Protein AF-A0A3B9C2S6-F1 (afdb_monomer_lite)

Sequence (204 aa):
MKFSVGDPVYVKSSGEEGQLVEFISHDVAKVRVKNQEFHAFLDDLEHPYLRWFLNKNKNQPSVTRVDQIRADKSQNRDKQLDDGMYILFVPQFVVDEFDEEMTHLKIYFYNESAFSYQVHYQCNHKSERLFDLPCEVLPQATFYIHDISFEAAASNPEFVLRFVRQDDARLDWEGRIVLKAKKFQASVHQVRHENKPSFHFKIF

Secondary structure (DSSP, 8-state):
----TT-EEEETTTTEEEEEEEESSSSEEEEEETTEEEEEEGGGEE-THHHHHHHHTTSPPP---GGGSPPP--------S-SSEEEEEEEEEEE-SS-EEEEEEEEEEEE-SSS-EEEEEEEEETTEEEEEEEEEE-TT-EEEEEEEEHHHHHT--EEEEEEEESS-TT-EEEEEEE--HHHHHHHHHHHHHTT-S-EEEE--

Structure (mmCIF, N/CA/C/O backbone):
data_AF-A0A3B9C2S6-F1
#
_entry.id   AF-A0A3B9C2S6-F1
#
loop_
_atom_site.group_PDB
_atom_site.id
_atom_site.type_symbol
_atom_site.label_atom_id
_atom_site.label_alt_id
_atom_site.label_comp_id
_atom_site.label_asym_id
_atom_site.label_entity_id
_atom_site.label_seq_id
_atom_site.pdbx_PDB_ins_code
_atom_site.Cartn_x
_atom_site.Cartn_y
_atom_site.Cartn_z
_atom_site.occupancy
_atom_site.B_iso_or_equiv
_atom_site.auth_seq_id
_atom_site.auth_comp_id
_atom_site.auth_asym_id
_atom_site.auth_atom_id
_atom_site.pdbx_PDB_model_num
ATOM 1 N N . MET A 1 1 ? -23.620 -9.192 60.493 1.00 64.88 1 MET A N 1
ATOM 2 C CA . MET A 1 1 ? -24.838 -9.724 59.837 1.00 64.88 1 MET A CA 1
ATOM 3 C C . MET A 1 1 ? -24.483 -10.143 58.414 1.00 64.88 1 MET A C 1
ATOM 5 O O . MET A 1 1 ? -23.535 -9.588 57.877 1.00 64.88 1 MET A O 1
ATOM 9 N N . LYS A 1 2 ? -25.161 -11.150 57.839 1.00 74.00 2 LYS A N 1
ATOM 10 C CA . LYS A 1 2 ? -24.833 -11.718 56.507 1.00 74.00 2 LYS A CA 1
ATOM 11 C C . LYS A 1 2 ? -25.347 -10.890 55.315 1.00 74.00 2 LYS A C 1
ATOM 13 O O . LYS A 1 2 ? -24.891 -11.111 54.196 1.00 74.00 2 LYS A O 1
ATOM 18 N N . PHE A 1 3 ? -26.274 -9.968 55.567 1.00 82.75 3 PHE A N 1
ATOM 19 C CA . PHE A 1 3 ? -26.911 -9.099 54.580 1.00 82.75 3 PHE A CA 1
ATOM 20 C C . PHE A 1 3 ? -26.995 -7.672 55.125 1.00 82.75 3 PHE A C 1
ATOM 22 O O . PHE A 1 3 ? -27.012 -7.483 56.347 1.00 82.75 3 PHE A O 1
ATOM 29 N N . SER A 1 4 ? -27.076 -6.700 54.224 1.00 85.62 4 SER A N 1
ATOM 30 C CA . SER A 1 4 ? -27.309 -5.284 54.510 1.00 85.62 4 SER A CA 1
ATOM 31 C C . SER A 1 4 ? -28.585 -4.808 53.820 1.00 85.62 4 SER A C 1
ATOM 33 O O . SER A 1 4 ? -29.012 -5.363 52.807 1.00 85.62 4 SER A O 1
ATOM 35 N N . VAL A 1 5 ? -29.216 -3.770 54.371 1.00 87.44 5 VAL A N 1
ATOM 36 C CA . VAL A 1 5 ? -30.383 -3.142 53.738 1.00 87.44 5 VAL A CA 1
ATOM 37 C C . VAL A 1 5 ? -29.985 -2.626 52.353 1.00 87.44 5 VAL A C 1
ATOM 39 O O . VAL A 1 5 ? -28.994 -1.913 52.218 1.00 87.44 5 VAL A O 1
ATOM 42 N N . GLY A 1 6 ? -30.757 -2.995 51.332 1.00 84.25 6 GLY A N 1
ATOM 43 C CA . GLY A 1 6 ? -30.488 -2.679 49.932 1.00 84.25 6 GLY A CA 1
ATOM 44 C C . GLY A 1 6 ? -29.798 -3.793 49.142 1.00 84.25 6 GLY A C 1
ATOM 45 O O . GLY A 1 6 ? -29.785 -3.699 47.912 1.00 84.25 6 GLY A O 1
ATOM 46 N N . ASP A 1 7 ? -29.294 -4.845 49.796 1.00 86.75 7 ASP A N 1
ATOM 47 C CA . ASP A 1 7 ? -28.638 -5.960 49.107 1.00 86.75 7 ASP A CA 1
ATOM 48 C C . ASP A 1 7 ? -29.632 -6.761 48.243 1.00 86.75 7 ASP A C 1
ATOM 50 O O . ASP A 1 7 ? -30.786 -6.977 48.647 1.00 86.75 7 ASP A O 1
ATOM 54 N N . PRO A 1 8 ? -29.200 -7.240 47.061 1.00 89.19 8 PRO A N 1
ATOM 55 C CA . PRO A 1 8 ? -29.973 -8.183 46.276 1.00 89.19 8 PRO A CA 1
ATOM 56 C C . PRO A 1 8 ? -29.958 -9.548 46.971 1.00 89.19 8 P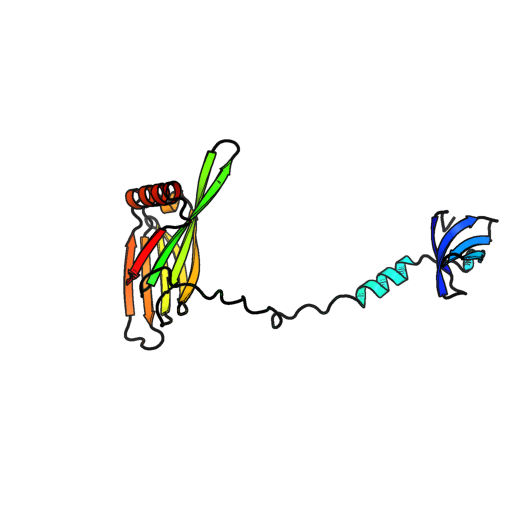RO A C 1
ATOM 58 O O . PRO A 1 8 ? -28.909 -10.051 47.374 1.00 89.19 8 PRO A O 1
ATOM 61 N N . VAL A 1 9 ? -31.130 -10.158 47.101 1.00 89.81 9 VAL A N 1
ATOM 62 C CA . VAL A 1 9 ? -31.320 -11.431 47.801 1.00 89.81 9 VAL A CA 1
ATOM 63 C C . VAL A 1 9 ? -32.126 -12.395 46.947 1.00 89.81 9 VAL A C 1
ATOM 65 O O . VAL A 1 9 ? -32.981 -12.006 46.155 1.00 89.81 9 VAL A O 1
ATOM 68 N N . TYR A 1 10 ? -31.844 -13.674 47.117 1.00 89.56 10 TYR A N 1
ATOM 69 C CA . TYR A 1 10 ? -32.571 -14.777 46.523 1.00 89.56 10 TYR A CA 1
ATOM 70 C C . TYR A 1 10 ? -33.342 -15.507 47.616 1.00 89.56 10 TYR A C 1
ATOM 72 O O . TYR A 1 10 ? -32.753 -15.909 48.620 1.00 89.56 10 TYR A O 1
ATOM 80 N N . VAL A 1 11 ? -34.647 -15.674 47.419 1.00 89.75 11 VAL A N 1
ATOM 81 C CA . VAL A 1 11 ? -35.525 -16.372 48.362 1.00 89.75 11 VAL A CA 1
ATOM 82 C C . VAL A 1 11 ? -35.647 -17.827 47.914 1.00 89.75 11 VAL A C 1
ATOM 84 O O . VAL A 1 11 ? -36.154 -18.097 46.821 1.00 89.75 11 VAL A O 1
ATOM 87 N N . LYS A 1 12 ? -35.185 -18.785 48.730 1.00 85.88 12 LYS A N 1
ATOM 88 C CA . LYS A 1 12 ? -35.206 -20.208 48.333 1.00 85.88 12 LYS A CA 1
ATOM 89 C C . LYS A 1 12 ? -36.624 -20.750 48.213 1.00 85.88 12 LYS A C 1
ATOM 91 O O . LYS A 1 12 ? -36.882 -21.522 47.292 1.00 85.88 12 LYS A O 1
ATOM 96 N N . SER A 1 13 ? -37.525 -20.345 49.108 1.00 83.31 13 SER A N 1
ATOM 97 C CA . SER A 1 13 ? -38.912 -20.821 49.139 1.00 83.31 13 SER A CA 1
ATOM 98 C C . SER A 1 13 ? -39.736 -20.425 47.908 1.00 83.31 13 SER A C 1
ATOM 100 O O . SER A 1 13 ? -40.468 -21.260 47.380 1.00 83.31 13 SER A O 1
ATOM 102 N N . SER A 1 14 ? -39.607 -19.187 47.417 1.00 80.75 14 SER A N 1
ATOM 103 C CA . SER A 1 14 ? -40.321 -18.722 46.217 1.00 80.75 14 SER A CA 1
ATOM 104 C C . SER A 1 14 ? -39.543 -18.955 44.921 1.00 80.75 14 SER A C 1
ATOM 106 O O . SER A 1 14 ? -40.126 -18.971 43.838 1.00 80.75 14 SER A O 1
ATOM 108 N N . GLY A 1 15 ? -38.225 -19.146 45.015 1.00 83.00 15 GLY A N 1
ATOM 109 C CA . GLY A 1 15 ? -37.347 -19.241 43.856 1.00 83.00 15 GLY A CA 1
ATOM 110 C C . GLY A 1 15 ? -37.181 -17.917 43.106 1.00 83.00 15 GLY A C 1
ATOM 111 O O . GLY A 1 15 ? -36.784 -17.918 41.938 1.00 83.00 15 GLY A O 1
ATOM 112 N N . GLU A 1 16 ? -37.491 -16.792 43.754 1.00 84.62 16 GLU A N 1
ATOM 113 C CA . GLU A 1 16 ? -37.474 -15.460 43.153 1.00 84.62 16 GLU A CA 1
ATOM 114 C C . GLU A 1 16 ? -36.347 -14.580 43.716 1.00 84.62 16 GLU A C 1
ATOM 116 O O . GLU A 1 16 ? -35.889 -14.740 44.850 1.00 84.62 16 GLU A O 1
ATOM 121 N N . GLU A 1 17 ? -35.891 -13.635 42.894 1.00 87.44 17 GLU A N 1
ATOM 122 C CA . GLU A 1 17 ? -34.894 -12.626 43.262 1.00 87.44 17 GLU A CA 1
ATOM 123 C C . GLU A 1 17 ? -35.591 -11.336 43.710 1.00 87.44 17 GLU A C 1
ATOM 125 O O . GLU A 1 17 ? -36.580 -10.903 43.112 1.00 87.44 17 GLU A O 1
ATOM 130 N N . GLY A 1 18 ? -35.060 -10.711 44.755 1.00 88.19 18 GLY A N 1
ATOM 131 C CA . GLY A 1 18 ? -35.596 -9.496 45.347 1.00 88.19 18 GLY A CA 1
ATOM 132 C C . GLY A 1 18 ? -34.524 -8.613 45.967 1.00 88.19 18 GLY A C 1
ATOM 133 O O . GLY A 1 18 ? -33.325 -8.833 45.801 1.00 88.19 18 GLY A O 1
ATOM 134 N N . GLN A 1 19 ? -34.976 -7.600 46.697 1.00 90.38 19 GLN A N 1
ATOM 135 C CA . GLN A 1 19 ? -34.121 -6.661 47.414 1.00 90.38 19 GLN A CA 1
ATOM 136 C C . GLN A 1 19 ? -34.506 -6.613 48.890 1.00 90.38 19 GLN A C 1
ATOM 138 O O . GLN A 1 19 ? -35.693 -6.572 49.229 1.00 90.38 19 GLN A O 1
ATOM 143 N N . LEU A 1 20 ? -33.504 -6.595 49.765 1.00 88.50 20 LEU A N 1
ATOM 144 C CA . LEU A 1 20 ? -33.717 -6.436 51.196 1.00 88.50 20 LEU A CA 1
ATOM 145 C C . LEU A 1 20 ? -34.134 -4.994 51.515 1.00 88.50 20 LEU A C 1
ATOM 147 O O . LEU A 1 20 ? -33.389 -4.059 51.224 1.00 88.50 20 LEU A O 1
ATOM 151 N N . VAL A 1 21 ? -35.308 -4.806 52.118 1.00 89.50 21 VAL A N 1
ATOM 152 C CA . VAL A 1 21 ? -35.848 -3.476 52.451 1.00 89.50 21 VAL A CA 1
ATOM 153 C C . VAL A 1 21 ? -35.540 -3.096 53.893 1.00 89.50 21 VAL A C 1
ATOM 155 O O . VAL A 1 21 ? -35.134 -1.969 54.149 1.00 89.50 21 VAL A O 1
ATOM 158 N N . GLU A 1 22 ? -35.740 -4.014 54.840 1.00 88.25 22 GLU A N 1
ATOM 159 C CA . GLU A 1 22 ? -35.604 -3.716 56.270 1.00 88.25 22 GLU A CA 1
ATOM 160 C C . GLU A 1 22 ? -35.431 -4.998 57.098 1.00 88.25 22 GLU A C 1
ATOM 162 O O . GLU A 1 22 ? -35.902 -6.065 56.705 1.00 88.25 22 GLU A O 1
ATOM 167 N N . PHE A 1 23 ? -34.793 -4.898 58.265 1.00 86.56 23 PHE A N 1
ATOM 168 C CA . PHE A 1 23 ? -34.774 -5.960 59.273 1.00 86.56 23 PHE A CA 1
ATOM 169 C C . PHE A 1 23 ? -35.855 -5.694 60.319 1.00 86.56 23 PHE A C 1
ATOM 171 O O . PHE A 1 23 ? -35.792 -4.700 61.035 1.00 86.56 23 PHE A O 1
ATOM 178 N N . ILE A 1 24 ? -36.838 -6.589 60.422 1.00 87.00 24 ILE A N 1
ATOM 179 C CA . ILE A 1 24 ? -37.927 -6.471 61.406 1.00 87.00 24 ILE A CA 1
ATOM 180 C C . ILE A 1 24 ? -37.459 -6.993 62.769 1.00 87.00 24 ILE A C 1
ATOM 182 O O . ILE A 1 24 ? -37.839 -6.475 63.816 1.00 87.00 24 ILE A O 1
ATOM 186 N N . SER A 1 25 ? -36.635 -8.042 62.763 1.00 83.75 25 SER A N 1
ATOM 187 C CA . SER A 1 25 ? -36.043 -8.638 63.961 1.00 83.75 25 SER A CA 1
ATOM 188 C C . SER A 1 25 ? -34.689 -9.273 63.630 1.00 83.75 25 SER A C 1
ATOM 190 O O . SER A 1 25 ? -34.215 -9.177 62.499 1.00 83.75 25 SER A O 1
ATOM 192 N N . HIS A 1 26 ? -34.068 -9.936 64.608 1.00 81.06 26 HIS A N 1
ATOM 193 C CA . HIS A 1 26 ? -32.788 -10.624 64.416 1.00 81.06 26 HIS A CA 1
ATOM 194 C C . HIS A 1 26 ? -32.861 -11.767 63.387 1.00 81.06 26 HIS A C 1
ATOM 196 O O . HIS A 1 26 ? -31.852 -12.024 62.737 1.00 81.06 26 HIS A O 1
ATOM 202 N N . ASP A 1 27 ? -34.041 -12.374 63.193 1.00 84.38 27 ASP A N 1
ATOM 203 C CA . ASP A 1 27 ? -34.228 -13.561 62.339 1.00 84.38 27 ASP A CA 1
ATOM 204 C C . ASP A 1 27 ? -35.178 -13.326 61.149 1.00 84.38 27 ASP A C 1
ATOM 206 O O . ASP A 1 27 ? -35.276 -14.166 60.251 1.00 84.38 27 ASP A O 1
ATOM 210 N N . VAL A 1 28 ? -35.872 -12.181 61.113 1.00 88.25 28 VAL A N 1
ATOM 211 C CA . VAL A 1 28 ? -36.878 -11.855 60.089 1.00 88.25 28 VAL A CA 1
ATOM 212 C C . VAL A 1 28 ? -36.528 -10.552 59.386 1.00 88.25 28 VAL A C 1
ATOM 214 O O . VAL A 1 28 ? -36.364 -9.508 60.025 1.00 88.25 28 VAL A O 1
ATOM 217 N N . ALA A 1 29 ? -36.504 -10.603 58.058 1.00 87.38 29 ALA A N 1
ATOM 218 C CA . ALA A 1 29 ? -36.296 -9.448 57.202 1.00 87.38 29 ALA A CA 1
ATOM 219 C C . ALA A 1 29 ? -37.458 -9.254 56.222 1.00 87.38 29 ALA A C 1
ATOM 221 O O . ALA A 1 29 ? -38.158 -10.190 55.832 1.00 87.38 29 ALA A O 1
ATOM 222 N N . LYS A 1 30 ? -37.661 -8.004 55.819 1.00 90.50 30 LYS A N 1
ATOM 223 C CA . LYS A 1 30 ? -38.629 -7.592 54.812 1.00 90.50 30 LYS A CA 1
ATOM 224 C C . LYS A 1 30 ? -37.943 -7.549 53.453 1.00 90.50 30 LYS A C 1
ATOM 226 O O . LYS A 1 30 ? -36.970 -6.814 53.268 1.00 90.50 30 LYS A O 1
ATOM 231 N N . VAL A 1 31 ? -38.455 -8.325 52.505 1.00 89.94 31 VAL A N 1
ATOM 232 C CA . VAL A 1 31 ? -37.905 -8.443 51.150 1.00 89.94 31 VAL A CA 1
ATOM 233 C C . VAL A 1 31 ? -38.941 -7.967 50.142 1.00 89.94 31 VAL A C 1
ATOM 235 O O . VAL A 1 31 ? -40.134 -8.243 50.281 1.00 89.94 31 VAL A O 1
ATOM 238 N N . ARG A 1 32 ? -38.481 -7.244 49.119 1.00 90.56 32 ARG A N 1
ATOM 239 C CA . ARG A 1 32 ? -39.295 -6.810 47.983 1.00 90.56 32 ARG A CA 1
ATOM 240 C C . ARG A 1 32 ? -38.974 -7.655 46.758 1.00 90.56 32 ARG A C 1
ATOM 242 O O . ARG A 1 32 ? -37.842 -7.632 46.281 1.00 90.56 32 ARG A O 1
ATOM 249 N N . VAL A 1 33 ? -39.978 -8.334 46.213 1.00 87.38 33 VAL A N 1
ATOM 250 C CA . VAL A 1 33 ? -39.882 -9.136 44.984 1.00 87.38 33 VAL A CA 1
ATOM 251 C C . VAL A 1 33 ? -40.955 -8.675 44.007 1.00 87.38 33 VAL A C 1
ATOM 253 O O . VAL A 1 33 ? -42.120 -8.585 44.381 1.00 87.38 33 VAL A O 1
ATOM 256 N N . LYS A 1 34 ? -40.577 -8.354 42.759 1.00 78.44 34 LYS A N 1
ATOM 257 C CA . LYS A 1 34 ? -41.506 -7.986 41.662 1.00 78.44 34 LYS A CA 1
ATOM 258 C C . LYS A 1 34 ? -42.639 -7.021 42.079 1.00 78.44 34 LYS A C 1
ATOM 260 O O . LYS A 1 34 ? -43.762 -7.134 41.598 1.00 78.44 34 LYS A O 1
ATOM 265 N N . ASN A 1 35 ? -42.323 -6.056 42.951 1.00 81.75 35 ASN A N 1
ATOM 266 C CA . ASN A 1 35 ? -43.233 -5.029 43.480 1.00 81.75 35 ASN A CA 1
ATOM 267 C C . ASN A 1 35 ? -44.199 -5.453 44.612 1.00 81.75 35 ASN A C 1
ATOM 269 O O . ASN A 1 35 ? -45.088 -4.682 44.966 1.00 81.75 35 ASN A O 1
ATOM 273 N N . GLN A 1 36 ? -44.014 -6.632 45.209 1.00 84.31 36 GLN A N 1
ATOM 274 C CA . GLN A 1 36 ? -44.676 -7.054 46.447 1.00 84.31 36 GLN A CA 1
ATOM 275 C C . GLN A 1 36 ? -43.658 -7.155 47.583 1.00 84.31 36 GLN A C 1
ATOM 277 O O . GLN A 1 36 ? -42.497 -7.501 47.364 1.00 84.31 36 GLN A O 1
ATOM 282 N N . GLU A 1 37 ? -44.093 -6.837 48.799 1.00 88.94 37 GLU A N 1
ATOM 283 C CA . GLU A 1 37 ? -43.259 -6.897 49.997 1.00 88.94 37 GLU A CA 1
ATOM 284 C C . GLU A 1 37 ? -43.773 -8.000 50.914 1.00 88.94 37 GLU A C 1
ATOM 286 O O . GLU A 1 37 ? -44.953 -8.019 51.265 1.00 88.94 37 GLU A O 1
ATOM 291 N N . PHE A 1 38 ? -42.891 -8.908 51.317 1.00 88.31 38 PHE A N 1
ATOM 292 C CA . PHE A 1 38 ? -43.224 -9.969 52.259 1.00 88.31 38 PHE A CA 1
ATOM 293 C C . PHE A 1 38 ? -42.099 -10.180 53.266 1.00 88.31 38 PHE A C 1
ATOM 295 O O . PHE A 1 38 ? -40.976 -9.694 53.107 1.00 88.31 38 PHE A O 1
ATOM 302 N N . HIS A 1 39 ? -42.431 -10.873 54.350 1.00 89.50 39 HIS A N 1
ATOM 303 C CA . HIS A 1 39 ? -41.489 -11.187 55.413 1.00 89.50 39 HIS A CA 1
ATOM 304 C C . HIS A 1 39 ? -40.866 -12.552 55.136 1.00 89.50 39 HIS A C 1
ATOM 306 O O . HIS A 1 39 ? -41.583 -13.525 54.908 1.00 89.50 39 HIS A O 1
ATOM 312 N N . ALA A 1 40 ? -39.539 -12.608 55.154 1.00 87.12 40 ALA A N 1
ATOM 313 C CA . ALA A 1 40 ? -38.763 -13.818 54.946 1.00 87.12 40 ALA A CA 1
ATOM 314 C C . ALA A 1 40 ? -37.801 -14.029 56.119 1.00 87.12 40 ALA A C 1
ATOM 316 O O . ALA A 1 40 ? -37.282 -13.074 56.707 1.00 87.12 40 ALA A O 1
ATOM 317 N N . PHE A 1 41 ? -37.568 -15.294 56.457 1.00 89.75 41 PHE A N 1
ATOM 318 C CA . PHE A 1 41 ? -36.559 -15.661 57.441 1.00 89.75 41 PHE A CA 1
ATOM 319 C C . PHE A 1 41 ? -35.163 -15.514 56.843 1.00 89.75 41 PHE A C 1
ATOM 321 O O . PHE A 1 41 ? -34.943 -15.835 55.677 1.00 89.75 41 PHE A O 1
ATOM 328 N N . LEU A 1 42 ? -34.206 -15.076 57.656 1.00 84.94 42 LEU A N 1
ATOM 329 C CA . LEU A 1 42 ? -32.814 -14.885 57.239 1.00 84.94 42 LEU A CA 1
ATOM 330 C C . LEU A 1 42 ? -32.148 -16.164 56.702 1.00 84.94 42 LEU A C 1
ATOM 332 O O . LEU A 1 42 ? -31.309 -16.073 55.809 1.00 84.94 42 LEU A O 1
ATOM 336 N N . ASP A 1 43 ? -32.548 -17.339 57.191 1.00 87.50 43 ASP A N 1
ATOM 337 C CA . ASP A 1 43 ? -32.042 -18.638 56.720 1.00 87.50 43 ASP A CA 1
ATOM 338 C C . ASP A 1 43 ? -32.560 -19.034 55.323 1.00 87.50 43 ASP A C 1
ATOM 340 O O . ASP A 1 43 ? -31.942 -19.846 54.623 1.00 87.50 43 ASP A O 1
ATOM 344 N N . ASP A 1 44 ? -33.677 -18.436 54.899 1.00 87.69 44 ASP A N 1
ATOM 345 C CA . ASP A 1 44 ? -34.290 -18.635 53.581 1.00 87.69 44 ASP A CA 1
ATOM 346 C C . ASP A 1 44 ? -33.692 -17.701 52.510 1.00 87.69 44 ASP A C 1
ATOM 348 O O . ASP A 1 44 ? -33.981 -17.844 51.319 1.00 87.69 44 ASP A O 1
ATOM 352 N N . LEU A 1 45 ? -32.834 -16.759 52.924 1.00 87.50 45 LEU A N 1
ATOM 353 C CA . LEU A 1 45 ? -32.176 -15.790 52.052 1.00 87.50 45 LEU A CA 1
ATOM 354 C C . LEU A 1 45 ? -30.767 -16.238 51.668 1.00 87.50 45 LEU A C 1
ATOM 356 O O . LEU A 1 45 ? -29.954 -16.641 52.500 1.00 87.50 45 LEU A O 1
ATOM 360 N N . GLU A 1 46 ? -30.449 -16.091 50.387 1.00 88.56 46 GLU A N 1
ATOM 361 C CA . GLU A 1 46 ? -29.109 -16.282 49.837 1.00 88.56 46 GLU A CA 1
ATOM 362 C C . GLU A 1 46 ? -28.702 -15.127 48.927 1.00 88.56 46 GLU A C 1
ATOM 364 O O . GLU A 1 46 ? -29.526 -14.363 48.433 1.00 88.56 46 GLU A O 1
ATOM 369 N N . HIS A 1 47 ? -27.400 -14.998 48.686 1.00 89.12 47 HIS A N 1
ATOM 370 C CA . HIS A 1 47 ? -26.879 -14.032 47.724 1.00 89.12 47 HIS A CA 1
ATOM 371 C C . HIS A 1 47 ? -27.080 -14.548 46.285 1.00 89.12 47 HIS A C 1
ATOM 373 O O . HIS A 1 47 ? -26.646 -15.661 45.976 1.00 89.12 47 HIS A O 1
ATOM 379 N N . PRO A 1 48 ? -27.662 -13.758 45.361 1.00 86.44 48 PRO A N 1
ATOM 380 C CA . PRO A 1 48 ? -27.938 -14.199 43.990 1.00 86.44 48 PRO A CA 1
ATOM 381 C C . PRO A 1 48 ? -26.679 -14.284 43.109 1.00 86.44 48 PRO A C 1
ATOM 383 O O . PRO A 1 48 ? -26.711 -14.874 42.026 1.00 86.44 48 PRO A O 1
ATOM 386 N N . TYR A 1 49 ? -25.546 -13.745 43.574 1.00 86.12 49 TYR A N 1
ATOM 387 C CA . TYR A 1 49 ? -24.311 -13.599 42.796 1.00 86.12 49 TYR A CA 1
ATOM 388 C C . TYR A 1 49 ? -23.811 -14.903 42.165 1.00 86.12 49 TYR A C 1
ATOM 390 O O . TYR A 1 49 ? -23.402 -14.905 41.003 1.00 86.12 49 TYR A O 1
ATOM 398 N N . LEU A 1 50 ? -23.877 -16.024 42.892 1.00 82.75 50 LEU A N 1
ATOM 399 C CA . LEU A 1 50 ? -23.430 -17.321 42.374 1.00 82.75 50 LEU A CA 1
ATOM 400 C C . LEU A 1 50 ? -24.266 -17.764 41.163 1.00 82.75 50 LEU A C 1
ATOM 402 O O . LEU A 1 50 ? -23.728 -18.289 40.188 1.00 82.75 50 LEU A O 1
ATOM 406 N N . ARG A 1 51 ? -25.580 -17.516 41.191 1.00 82.31 51 ARG A N 1
ATOM 407 C CA . ARG A 1 51 ? -26.493 -17.888 40.100 1.00 82.31 51 ARG A CA 1
ATOM 408 C C . ARG A 1 51 ? -26.274 -17.002 38.882 1.00 82.31 51 ARG A C 1
ATOM 410 O O . ARG A 1 51 ? -26.204 -17.513 37.765 1.00 82.31 51 ARG A O 1
ATOM 417 N N . TRP A 1 52 ? -26.098 -15.698 39.091 1.00 84.12 52 TRP A N 1
ATOM 418 C CA . TRP A 1 52 ? -25.749 -14.767 38.016 1.00 84.12 52 TRP A CA 1
ATOM 419 C C . TRP A 1 52 ? -24.438 -15.162 37.336 1.00 84.12 52 TRP A C 1
ATOM 421 O O . TRP A 1 52 ? -24.365 -15.182 36.107 1.00 84.12 52 TRP A O 1
ATOM 431 N N . PHE A 1 53 ? -23.433 -15.553 38.123 1.00 79.94 53 PHE A N 1
ATOM 432 C CA . PHE A 1 53 ? -22.148 -16.013 37.606 1.00 79.94 53 PHE A CA 1
ATOM 433 C C . PHE A 1 53 ? -22.286 -17.281 36.748 1.00 79.94 53 PHE A C 1
ATOM 435 O O . PHE A 1 53 ? -21.800 -17.316 35.619 1.00 79.94 53 PHE A O 1
ATOM 442 N N . LEU A 1 54 ? -23.011 -18.296 37.234 1.00 79.62 54 LEU A N 1
ATOM 443 C CA . LEU A 1 54 ? -23.232 -19.548 36.496 1.00 79.62 54 LEU A CA 1
ATOM 444 C C . LEU A 1 54 ? -24.073 -19.353 35.221 1.00 79.62 54 LEU A C 1
ATOM 446 O O . LEU A 1 54 ? -23.821 -20.012 34.210 1.00 79.62 54 LEU A O 1
ATOM 450 N N . ASN A 1 55 ? -25.047 -18.439 35.235 1.00 75.62 55 ASN A N 1
ATOM 451 C CA . ASN A 1 55 ? -25.906 -18.166 34.079 1.00 75.62 55 ASN A CA 1
ATOM 452 C C . ASN A 1 55 ? -25.208 -17.337 32.991 1.00 75.62 55 ASN A C 1
ATOM 454 O O . ASN A 1 55 ? -25.493 -17.529 31.807 1.00 75.62 55 ASN A O 1
ATOM 458 N N . LYS A 1 56 ? -24.256 -16.466 33.353 1.00 66.69 56 LYS A N 1
ATOM 459 C CA . LYS A 1 56 ? -23.517 -15.626 32.393 1.00 66.69 56 LYS A CA 1
ATOM 460 C C . LYS A 1 56 ? -22.739 -16.447 31.354 1.00 66.69 56 LYS A C 1
ATOM 462 O O . LYS A 1 56 ? -22.585 -16.001 30.222 1.00 66.69 56 LYS A O 1
ATOM 467 N N . ASN A 1 57 ? -22.332 -17.669 31.700 1.00 60.16 57 ASN A N 1
ATOM 468 C CA . ASN A 1 57 ? -21.609 -18.569 30.795 1.00 60.16 57 ASN A CA 1
ATOM 469 C C . ASN A 1 57 ? -22.512 -19.308 29.790 1.00 60.16 57 ASN A C 1
ATOM 471 O O . ASN A 1 57 ? -22.007 -19.816 28.796 1.00 60.16 57 ASN A O 1
ATOM 475 N N . LYS A 1 58 ? -23.835 -19.364 30.007 1.00 61.41 58 LYS A N 1
ATOM 476 C CA . LYS A 1 58 ? -24.771 -20.031 29.078 1.00 61.41 58 LYS A CA 1
ATOM 477 C C . LYS A 1 58 ? -25.207 -19.142 27.910 1.00 61.41 58 LYS A C 1
ATOM 479 O O . LYS A 1 58 ? -25.566 -19.665 26.864 1.00 61.41 58 LYS A O 1
ATOM 484 N N . ASN A 1 59 ? -25.140 -17.821 28.083 1.00 58.25 59 ASN A N 1
ATOM 485 C CA . ASN A 1 59 ? -25.559 -16.825 27.091 1.00 58.25 59 ASN A CA 1
ATOM 486 C C . ASN A 1 59 ? -24.375 -16.133 26.398 1.00 58.25 59 ASN A C 1
ATOM 488 O O . ASN A 1 59 ? -24.524 -15.019 25.896 1.00 58.25 59 ASN A O 1
ATOM 492 N N . GLN A 1 60 ? -23.189 -16.748 26.376 1.00 60.75 60 GLN A N 1
ATOM 493 C CA . GLN A 1 60 ? -22.132 -16.242 25.506 1.00 60.75 60 GLN A CA 1
ATOM 494 C C . GLN A 1 60 ? -22.563 -16.466 24.049 1.00 60.75 60 GLN A C 1
ATOM 496 O O . GLN A 1 60 ? -22.879 -17.605 23.692 1.00 60.75 60 GLN A O 1
ATOM 501 N N . PRO A 1 61 ? -22.617 -1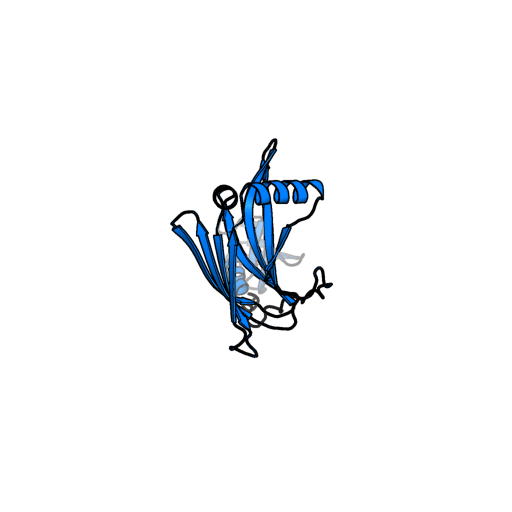5.416 23.205 1.00 59.47 61 PRO A N 1
ATOM 502 C CA . PRO A 1 61 ? -22.844 -15.612 21.781 1.00 59.47 61 PRO A CA 1
ATOM 503 C C . PRO A 1 61 ? -21.774 -16.575 21.265 1.00 59.47 61 PRO A C 1
ATOM 505 O O . PRO A 1 61 ? -20.598 -16.437 21.607 1.00 59.47 61 PRO A O 1
ATOM 508 N N . SER A 1 62 ? -22.195 -17.585 20.500 1.00 63.69 62 SER A N 1
ATOM 509 C CA . SER A 1 62 ? -21.291 -18.566 19.899 1.00 63.69 62 SER A CA 1
ATOM 510 C C . SER A 1 62 ? -20.133 -17.831 19.234 1.00 63.69 62 SER A C 1
ATOM 512 O O . SER A 1 62 ? -20.385 -16.970 18.392 1.00 63.69 62 SER A O 1
ATOM 514 N N . VAL A 1 63 ? -18.896 -18.152 19.623 1.00 63.38 63 VAL A N 1
ATOM 515 C CA . VAL A 1 63 ? -17.679 -17.590 19.027 1.00 63.38 63 VAL A CA 1
ATOM 516 C C . VAL A 1 63 ? -17.832 -17.641 17.511 1.00 63.38 63 VAL A C 1
ATOM 518 O O . VAL A 1 63 ? -17.949 -18.727 16.939 1.00 63.38 63 VAL A O 1
ATOM 521 N N . THR A 1 64 ? -17.901 -16.473 16.874 1.00 55.69 64 THR A N 1
ATOM 522 C CA . THR A 1 64 ? -17.993 -16.358 15.421 1.00 55.69 64 THR A CA 1
ATOM 523 C C . THR A 1 64 ? -16.801 -17.107 14.835 1.00 55.69 64 THR A C 1
ATOM 525 O O . THR A 1 64 ? -15.655 -16.700 15.020 1.00 55.69 64 THR A O 1
ATOM 528 N N . ARG A 1 65 ? -17.047 -18.254 14.192 1.00 61.16 65 ARG A N 1
ATOM 529 C CA . ARG A 1 65 ? -16.002 -18.963 13.445 1.00 61.16 65 ARG A CA 1
ATOM 530 C C . ARG A 1 65 ? -15.521 -18.048 12.320 1.00 61.16 65 ARG A C 1
ATOM 532 O O . ARG A 1 65 ? -16.325 -17.311 11.754 1.00 61.16 65 ARG A O 1
ATOM 539 N N . VAL A 1 66 ? -14.233 -18.131 11.992 1.00 60.19 66 VAL A N 1
ATOM 540 C CA . VAL A 1 66 ? -13.572 -17.339 10.934 1.00 60.19 66 VAL A CA 1
ATOM 541 C C . VAL A 1 66 ? -14.359 -17.374 9.608 1.00 60.19 66 VAL A C 1
ATOM 543 O O . VAL A 1 66 ? -14.419 -16.370 8.908 1.00 60.19 66 VAL A O 1
ATOM 546 N N . ASP A 1 67 ? -15.085 -18.463 9.335 1.00 62.19 67 ASP A N 1
ATOM 547 C CA . ASP A 1 67 ? -15.945 -18.638 8.153 1.00 62.19 67 ASP A CA 1
ATOM 548 C C . ASP A 1 67 ? -17.178 -17.714 8.072 1.00 62.19 67 ASP A C 1
ATOM 550 O O . ASP A 1 67 ? -17.818 -17.636 7.026 1.00 62.19 67 ASP A O 1
ATOM 554 N N . GLN A 1 68 ? -17.560 -17.024 9.152 1.00 61.66 68 GLN A N 1
ATOM 555 C CA . GLN A 1 68 ? -18.698 -16.088 9.157 1.00 61.66 68 GLN A CA 1
ATOM 556 C C . GLN A 1 68 ? -18.281 -14.622 8.985 1.00 61.66 68 GLN A C 1
ATOM 558 O O . GLN A 1 68 ? -19.117 -13.721 9.120 1.00 61.66 68 GLN A O 1
ATOM 563 N N . ILE A 1 69 ? -17.011 -14.355 8.672 1.00 67.25 69 ILE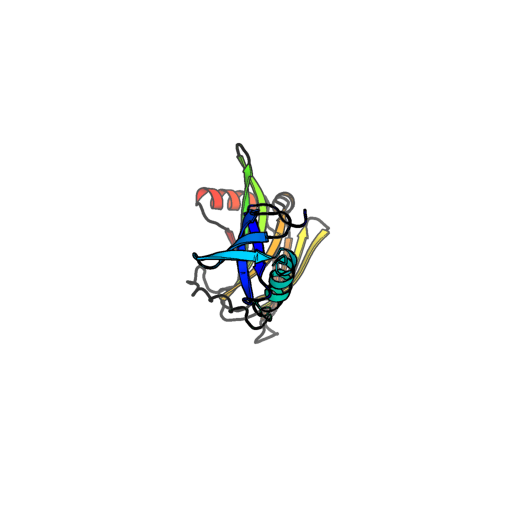 A N 1
ATOM 564 C CA . ILE A 1 69 ? -16.588 -13.017 8.264 1.00 67.25 69 ILE A CA 1
ATOM 565 C C . ILE A 1 69 ? -17.208 -12.758 6.890 1.00 67.25 69 ILE A C 1
ATOM 567 O O . ILE A 1 69 ? -16.900 -13.429 5.907 1.00 67.25 69 ILE A O 1
ATOM 571 N N . ARG A 1 70 ? -18.136 -11.798 6.826 1.00 62.16 70 ARG A N 1
ATOM 572 C CA . ARG A 1 70 ? -18.702 -11.360 5.548 1.00 62.16 70 ARG A CA 1
ATOM 573 C C . ARG A 1 70 ? -17.559 -10.827 4.693 1.00 62.16 70 ARG A C 1
ATOM 575 O O . ARG A 1 70 ? -16.829 -9.953 5.153 1.00 62.16 70 ARG A O 1
ATOM 582 N N . ALA A 1 71 ? -17.438 -11.347 3.473 1.00 64.56 71 ALA A N 1
ATOM 583 C CA . ALA A 1 71 ? -16.544 -10.780 2.476 1.00 64.56 71 ALA A CA 1
ATOM 584 C C . ALA A 1 71 ? -16.819 -9.278 2.370 1.00 64.56 71 ALA A C 1
ATOM 586 O O . ALA A 1 71 ? -17.985 -8.857 2.366 1.00 64.56 71 ALA A O 1
ATOM 587 N N . ASP A 1 72 ? -15.746 -8.492 2.346 1.00 62.47 72 ASP A N 1
ATOM 588 C CA . ASP A 1 72 ? -15.858 -7.049 2.236 1.00 62.47 72 ASP A CA 1
ATOM 589 C C . ASP A 1 72 ? -16.675 -6.733 0.983 1.00 62.47 72 ASP A C 1
ATOM 591 O O . ASP A 1 72 ? -16.508 -7.380 -0.058 1.00 62.47 72 ASP A O 1
ATOM 595 N N . LYS A 1 73 ? -17.628 -5.803 1.086 1.00 57.50 73 LYS A N 1
ATOM 596 C CA . LYS A 1 73 ? -18.441 -5.451 -0.081 1.00 57.50 73 LYS A CA 1
ATOM 597 C C . LYS A 1 73 ? -17.472 -4.875 -1.097 1.00 57.50 73 LYS A C 1
ATOM 599 O O . LYS A 1 73 ? -16.965 -3.781 -0.865 1.00 57.50 73 LYS A O 1
ATOM 604 N N . SER A 1 74 ? -17.219 -5.597 -2.190 1.00 55.28 74 SER A N 1
ATOM 605 C CA . SER A 1 74 ? -16.450 -5.085 -3.317 1.00 55.28 74 SER A CA 1
ATOM 606 C C . SER A 1 74 ? -17.112 -3.779 -3.731 1.00 55.28 74 SER A C 1
ATOM 608 O O . SER A 1 74 ? -18.200 -3.783 -4.314 1.00 55.28 74 SER A O 1
ATOM 610 N N . GLN A 1 75 ? -16.533 -2.650 -3.327 1.00 56.50 75 GLN A N 1
ATOM 611 C CA . GLN A 1 75 ? -16.999 -1.368 -3.806 1.00 56.50 75 GLN A CA 1
ATOM 612 C C . GLN A 1 75 ? -16.815 -1.441 -5.314 1.00 56.50 75 GLN A C 1
ATOM 614 O O . GLN A 1 75 ? -15.700 -1.684 -5.771 1.00 56.50 75 GLN A O 1
ATOM 619 N N . ASN A 1 76 ? -17.915 -1.340 -6.067 1.00 50.97 76 ASN A N 1
ATOM 620 C CA . ASN A 1 76 ? -17.846 -1.160 -7.510 1.00 50.97 76 ASN A CA 1
ATOM 621 C C . ASN A 1 76 ? -16.946 0.045 -7.731 1.00 50.97 76 ASN A C 1
ATOM 623 O O . ASN A 1 76 ? -17.292 1.171 -7.376 1.00 50.97 76 ASN A O 1
ATOM 627 N N . ARG A 1 77 ? -15.733 -0.248 -8.174 1.00 64.19 77 ARG A N 1
ATOM 628 C CA . ARG A 1 77 ? -14.662 0.715 -8.231 1.00 64.19 77 ARG A CA 1
ATOM 629 C C . ARG A 1 77 ? -14.765 1.366 -9.591 1.00 64.19 77 ARG A C 1
ATOM 631 O O . ARG A 1 77 ? -14.551 0.701 -10.601 1.00 64.19 77 ARG A O 1
ATOM 638 N N . ASP A 1 78 ? -15.164 2.631 -9.621 1.00 61.72 78 ASP A N 1
ATOM 639 C CA . ASP A 1 78 ? -15.096 3.401 -10.857 1.00 61.72 78 ASP A CA 1
ATOM 640 C C . ASP A 1 78 ? -13.638 3.398 -11.329 1.00 61.72 78 ASP A C 1
ATOM 642 O O . ASP A 1 78 ? -12.738 3.653 -10.525 1.00 61.72 78 ASP A O 1
ATOM 646 N N . LYS A 1 79 ? -13.395 3.071 -12.606 1.00 65.00 79 LYS A N 1
ATOM 647 C CA . LYS A 1 79 ? -12.044 3.095 -13.186 1.00 65.00 79 LYS A CA 1
ATOM 648 C C . LYS A 1 79 ? -11.467 4.498 -13.022 1.00 65.00 79 LYS A C 1
ATOM 650 O O . LYS A 1 79 ? -11.919 5.433 -13.683 1.00 65.00 79 LYS A O 1
ATOM 655 N N . GLN A 1 80 ? -10.493 4.648 -12.126 1.00 73.50 80 GLN A N 1
ATOM 656 C CA . GLN A 1 80 ? -9.874 5.948 -11.847 1.00 73.50 80 GLN A CA 1
ATOM 657 C C . GLN A 1 80 ? -8.693 6.230 -12.775 1.00 73.50 80 GLN A C 1
ATOM 659 O O . GLN A 1 80 ? -8.344 7.393 -12.972 1.00 73.50 80 GLN A O 1
ATOM 664 N N . LEU A 1 81 ? -8.075 5.182 -13.326 1.00 81.19 81 LEU A N 1
ATOM 665 C CA . LEU A 1 81 ? -6.903 5.260 -14.193 1.00 81.19 81 LEU A CA 1
ATOM 666 C C . LEU A 1 81 ? -7.106 4.406 -15.451 1.00 81.19 81 LEU A C 1
ATOM 668 O O . LEU A 1 81 ? -8.001 3.560 -15.512 1.00 81.19 81 LEU A O 1
ATOM 672 N N . ASP A 1 82 ? -6.269 4.655 -16.457 1.00 86.94 82 ASP A N 1
ATOM 673 C CA . ASP A 1 82 ? -6.220 3.840 -17.669 1.00 86.94 82 ASP A CA 1
ATOM 674 C C . ASP A 1 82 ? -5.837 2.386 -17.355 1.00 86.94 82 ASP A C 1
ATOM 676 O O . ASP A 1 82 ? -5.322 2.065 -16.285 1.00 86.94 82 ASP A O 1
ATOM 680 N N . ASP A 1 83 ? -6.058 1.496 -18.323 1.00 89.81 83 ASP A N 1
ATOM 681 C CA . ASP A 1 83 ? -5.657 0.096 -18.200 1.00 89.81 83 ASP A CA 1
ATOM 682 C C . ASP A 1 83 ? -4.135 -0.028 -17.990 1.00 89.81 83 ASP A C 1
ATOM 684 O O . ASP A 1 83 ? -3.332 0.585 -18.715 1.00 89.81 83 ASP A O 1
ATOM 688 N N . GLY A 1 84 ? -3.746 -0.794 -16.970 1.00 91.00 84 GLY A N 1
ATOM 689 C CA . GLY A 1 84 ? -2.351 -0.996 -16.595 1.00 91.00 84 GLY A CA 1
ATOM 690 C C . GLY A 1 84 ? -2.121 -1.287 -15.113 1.00 91.00 84 GLY A C 1
ATOM 691 O O . GLY A 1 84 ? -3.051 -1.400 -14.306 1.00 91.00 84 GLY A O 1
ATOM 692 N N . MET A 1 85 ? -0.838 -1.401 -14.770 1.00 93.06 85 MET A N 1
ATOM 693 C CA . MET A 1 85 ? -0.367 -1.586 -13.399 1.00 93.06 85 MET A CA 1
ATOM 694 C C . MET A 1 85 ? 0.294 -0.307 -12.894 1.00 93.06 85 MET A C 1
ATOM 696 O O . MET A 1 85 ? 1.118 0.303 -13.581 1.00 93.06 85 MET A O 1
ATOM 700 N N . TYR A 1 86 ? -0.026 0.083 -11.665 1.00 94.56 86 TYR A N 1
ATOM 701 C CA . TYR A 1 86 ? 0.499 1.290 -11.045 1.00 94.56 86 TYR A CA 1
ATOM 702 C C . TYR A 1 86 ? 1.073 0.990 -9.662 1.00 94.56 86 TYR A C 1
ATOM 704 O O . TYR A 1 86 ? 0.579 0.132 -8.928 1.00 94.56 86 TYR A O 1
ATOM 712 N N . ILE A 1 87 ? 2.104 1.747 -9.289 1.00 94.12 87 ILE A N 1
ATOM 713 C CA . ILE A 1 87 ? 2.558 1.859 -7.902 1.00 94.12 87 ILE A CA 1
ATOM 714 C C . ILE A 1 87 ? 2.036 3.178 -7.331 1.00 94.12 87 ILE A C 1
ATOM 716 O O . ILE A 1 87 ? 2.246 4.251 -7.906 1.00 94.12 87 ILE A O 1
ATOM 720 N N . LEU A 1 88 ? 1.308 3.087 -6.224 1.00 94.50 88 LEU A N 1
ATOM 721 C CA . LEU A 1 88 ? 0.621 4.191 -5.569 1.00 94.50 88 LEU A CA 1
ATOM 722 C C . LEU A 1 88 ? 1.319 4.526 -4.253 1.00 94.50 88 LEU A C 1
ATOM 724 O O . LEU A 1 88 ? 1.635 3.640 -3.460 1.00 94.50 88 LEU A O 1
ATOM 728 N N . PHE A 1 89 ? 1.503 5.818 -4.011 1.00 94.94 89 PHE A N 1
ATOM 729 C CA . PHE A 1 89 ? 2.145 6.363 -2.828 1.00 94.94 89 PHE A CA 1
ATOM 730 C C . PHE A 1 89 ? 1.172 7.280 -2.092 1.00 94.94 89 PHE A C 1
ATOM 732 O O . PHE A 1 89 ? 0.690 8.275 -2.642 1.00 94.94 89 PHE A O 1
ATOM 739 N N . VAL A 1 90 ? 0.891 6.942 -0.838 1.00 94.38 90 VAL A N 1
ATOM 740 C CA . VAL A 1 90 ? -0.048 7.662 0.027 1.00 94.38 90 VAL A CA 1
ATOM 741 C C . VAL A 1 90 ? 0.744 8.250 1.197 1.00 94.38 90 VAL A C 1
ATOM 743 O O . VAL A 1 90 ? 1.158 7.493 2.082 1.00 94.38 90 VAL A O 1
ATOM 746 N N . PRO A 1 91 ? 1.028 9.565 1.203 1.00 93.38 91 PRO A N 1
ATOM 747 C CA . PRO A 1 91 ? 1.712 10.195 2.322 1.00 93.38 91 PRO A CA 1
ATOM 748 C C . PRO A 1 91 ? 0.780 10.267 3.535 1.00 93.38 91 PRO A C 1
ATOM 750 O O . PRO A 1 91 ? -0.389 10.629 3.413 1.00 93.38 91 PRO A O 1
ATOM 753 N N . GLN A 1 92 ? 1.300 9.913 4.707 1.00 92.31 92 GLN A N 1
ATOM 754 C CA . GLN A 1 92 ? 0.595 10.018 5.975 1.00 92.31 92 GLN A CA 1
ATOM 755 C C . GLN A 1 92 ? 1.153 11.194 6.770 1.00 92.31 92 GLN A C 1
ATOM 757 O O . GLN A 1 92 ? 2.356 11.268 7.032 1.00 92.31 92 GLN A O 1
ATOM 762 N N . PHE A 1 93 ? 0.254 12.094 7.155 1.00 89.50 93 PHE A N 1
ATOM 763 C CA . PHE A 1 93 ? 0.566 13.270 7.952 1.00 89.50 93 PHE A CA 1
ATOM 764 C C . PHE A 1 93 ? 0.031 13.098 9.368 1.00 89.50 93 PHE A C 1
ATOM 766 O O . PHE A 1 93 ? -1.011 12.470 9.579 1.00 89.50 93 PHE A O 1
ATOM 773 N N . VAL A 1 94 ? 0.766 13.637 10.329 1.00 88.50 94 VAL A N 1
ATOM 774 C CA . VAL A 1 94 ? 0.348 13.760 11.721 1.00 88.50 94 VAL A CA 1
ATOM 775 C C . VAL A 1 94 ? 0.311 15.246 12.038 1.00 88.50 94 VAL A C 1
ATOM 777 O O . VAL A 1 94 ? 1.237 15.979 11.698 1.00 88.50 94 VAL A O 1
ATOM 780 N N . VAL A 1 95 ? -0.793 15.676 12.641 1.00 84.88 95 VAL A N 1
ATOM 781 C CA . VAL A 1 95 ? -0.967 17.045 13.124 1.00 84.88 95 VAL A CA 1
ATOM 782 C C . VAL A 1 95 ? -0.375 17.097 14.528 1.00 84.88 95 VAL A C 1
ATOM 784 O O . VAL A 1 95 ? -0.865 16.389 15.412 1.00 84.88 95 VAL A O 1
ATOM 787 N N . ASP A 1 96 ? 0.674 17.889 14.720 1.00 83.25 96 ASP A N 1
ATOM 788 C CA . ASP A 1 96 ? 1.133 18.296 16.050 1.00 83.25 96 ASP A CA 1
ATOM 789 C C . ASP A 1 96 ? 0.503 19.653 16.427 1.00 83.25 96 ASP A C 1
ATOM 791 O O . ASP A 1 96 ? -0.235 20.243 15.636 1.00 83.25 96 ASP A O 1
ATOM 795 N N . GLU A 1 97 ? 0.767 20.164 17.631 1.00 77.94 97 GLU A N 1
ATOM 796 C CA . GLU A 1 97 ? 0.137 21.365 18.210 1.00 77.94 97 GLU A CA 1
ATOM 797 C C . GLU A 1 97 ? 0.179 22.614 17.306 1.00 77.94 97 GLU A C 1
ATOM 799 O O . GLU A 1 97 ? -0.651 23.512 17.468 1.00 77.94 97 GLU A O 1
ATOM 804 N N . PHE A 1 98 ? 1.103 22.672 16.340 1.00 72.62 98 PHE A N 1
ATOM 805 C CA . PHE A 1 98 ? 1.270 23.821 15.446 1.00 72.62 98 PHE A CA 1
ATOM 806 C C . PHE A 1 98 ? 1.535 23.480 13.973 1.00 72.62 98 PHE A C 1
ATOM 808 O O . PHE A 1 98 ? 1.374 24.374 13.142 1.00 72.62 98 PHE A O 1
ATOM 815 N N . ASP A 1 99 ? 1.933 22.248 13.630 1.00 77.88 99 ASP A N 1
ATOM 816 C CA . ASP A 1 99 ? 2.355 21.917 12.263 1.00 77.88 99 ASP A CA 1
ATOM 817 C C . ASP A 1 99 ? 1.954 20.499 11.822 1.00 77.88 99 ASP A C 1
ATOM 819 O O . ASP A 1 99 ? 1.787 19.587 12.636 1.00 77.88 99 ASP A O 1
ATOM 823 N N . GLU A 1 100 ? 1.793 20.318 10.509 1.00 81.94 100 GLU A N 1
ATOM 824 C CA . GLU A 1 100 ? 1.490 19.021 9.893 1.00 81.94 100 GLU A CA 1
ATOM 825 C C . GLU A 1 100 ? 2.752 18.384 9.307 1.00 81.94 100 GLU A C 1
ATOM 827 O O . GLU A 1 100 ? 3.207 18.713 8.198 1.00 81.94 100 GLU A O 1
ATOM 832 N N . GLU A 1 101 ? 3.279 17.388 10.012 1.00 86.19 101 GLU A N 1
ATOM 833 C CA . GLU A 1 101 ? 4.485 16.675 9.608 1.00 86.19 101 GLU A CA 1
ATOM 834 C C . GLU A 1 101 ? 4.164 15.340 8.934 1.00 86.19 101 GLU A C 1
ATOM 836 O O . GLU A 1 101 ? 3.253 14.602 9.315 1.00 86.19 101 GLU A O 1
ATOM 841 N N . MET A 1 102 ? 4.924 15.013 7.886 1.00 87.62 102 MET A N 1
ATOM 842 C CA . MET A 1 102 ? 4.814 13.719 7.219 1.00 87.62 102 MET A CA 1
ATOM 843 C C . MET A 1 102 ? 5.640 12.678 7.967 1.00 87.62 102 MET A C 1
ATOM 845 O O . MET A 1 102 ? 6.854 12.823 8.081 1.00 87.62 102 MET A O 1
ATOM 849 N N . THR A 1 103 ? 5.008 11.589 8.390 1.00 89.88 103 THR A N 1
ATOM 850 C CA . THR A 1 103 ? 5.681 10.521 9.143 1.00 89.88 103 THR A CA 1
ATOM 851 C C . THR A 1 103 ? 6.041 9.339 8.246 1.00 89.88 103 THR A C 1
ATOM 853 O O . THR A 1 103 ? 7.208 8.950 8.148 1.00 89.88 103 THR A O 1
ATOM 856 N N . HIS A 1 104 ? 5.051 8.809 7.526 1.00 93.50 104 HIS A N 1
ATOM 857 C CA . HIS A 1 104 ? 5.184 7.594 6.722 1.00 93.50 104 HIS A CA 1
ATOM 858 C C . HIS A 1 104 ? 4.661 7.784 5.298 1.00 93.50 104 HIS A C 1
ATOM 860 O O . HIS A 1 104 ? 3.772 8.594 5.032 1.00 93.50 104 HIS A O 1
ATOM 866 N N . LEU A 1 105 ? 5.196 6.994 4.372 1.00 94.06 105 LEU A N 1
ATOM 867 C CA . LEU A 1 105 ? 4.701 6.853 3.010 1.00 94.06 105 LEU A CA 1
ATOM 868 C C . LEU A 1 105 ? 4.209 5.421 2.816 1.00 94.06 105 LEU A C 1
ATOM 870 O O . LEU A 1 105 ? 5.012 4.490 2.787 1.00 94.06 105 LEU A O 1
ATOM 874 N N . LYS A 1 106 ? 2.897 5.245 2.661 1.00 95.75 106 LYS A N 1
ATOM 875 C CA . LYS A 1 106 ? 2.309 3.933 2.375 1.00 95.75 106 LYS A CA 1
ATOM 876 C C . LYS A 1 106 ? 2.373 3.637 0.887 1.00 95.75 106 LYS A C 1
ATOM 878 O O . LYS A 1 106 ? 2.072 4.510 0.069 1.00 95.75 106 LYS A O 1
ATOM 883 N N . ILE A 1 107 ? 2.726 2.403 0.554 1.00 95.31 107 ILE A N 1
ATOM 884 C CA . ILE A 1 107 ? 2.934 1.964 -0.822 1.00 95.31 107 ILE A CA 1
ATOM 885 C C . ILE A 1 107 ? 1.939 0.855 -1.148 1.00 95.31 107 ILE A C 1
ATOM 887 O O . ILE A 1 107 ? 1.802 -0.120 -0.405 1.00 95.31 107 ILE A O 1
ATOM 891 N N . TYR A 1 108 ? 1.255 1.012 -2.276 1.00 95.44 108 TYR A N 1
ATOM 892 C CA . TYR A 1 108 ? 0.284 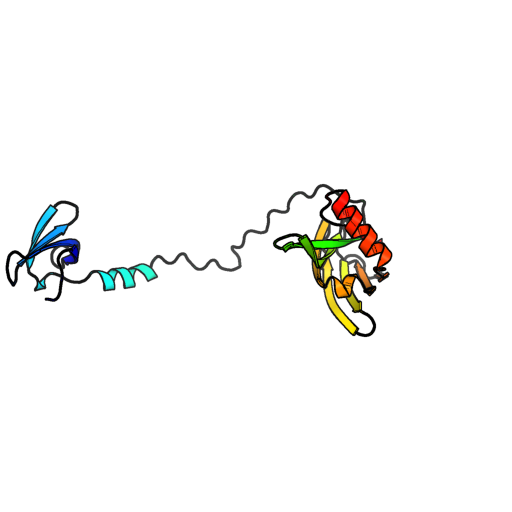0.051 -2.778 1.00 95.44 108 TYR A CA 1
ATOM 893 C C . TYR A 1 108 ? 0.584 -0.290 -4.234 1.00 95.44 108 TYR A C 1
ATOM 895 O O . TYR A 1 108 ? 1.028 0.567 -5.001 1.00 95.44 108 TYR A O 1
ATOM 903 N N . PHE A 1 109 ? 0.272 -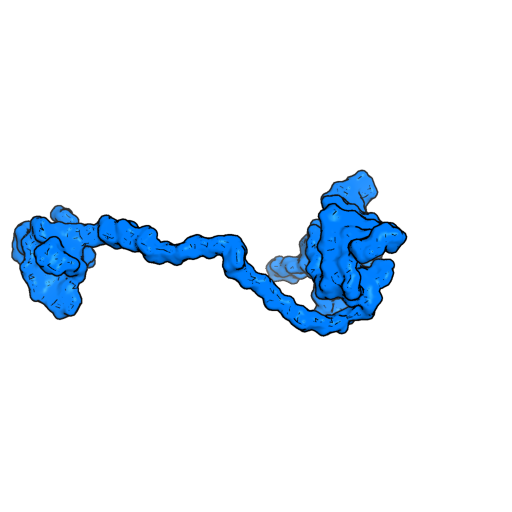1.517 -4.634 1.00 95.31 109 PHE A N 1
ATOM 904 C CA . PHE A 1 109 ? -0.000 -1.813 -6.031 1.00 95.31 109 PHE A CA 1
ATOM 905 C C . PHE A 1 109 ? -1.450 -1.527 -6.349 1.00 95.31 109 PHE A C 1
ATOM 907 O O . PHE A 1 109 ? -2.347 -1.703 -5.524 1.00 95.31 109 PHE A O 1
ATOM 914 N N . TYR A 1 110 ? -1.657 -1.088 -7.573 1.00 93.56 110 TYR A N 1
ATOM 915 C CA . TYR A 1 110 ? -2.941 -0.662 -8.058 1.00 93.56 110 TYR A CA 1
ATOM 916 C C . TYR A 1 110 ? -3.119 -1.217 -9.462 1.00 93.56 110 TYR A C 1
ATOM 918 O O . TYR A 1 110 ? -2.494 -0.742 -10.413 1.00 93.56 110 TYR A O 1
ATOM 926 N N . ASN A 1 111 ? -3.921 -2.270 -9.564 1.00 93.81 111 ASN A N 1
ATOM 927 C CA . ASN A 1 111 ? -4.126 -3.000 -10.803 1.00 93.81 111 ASN A CA 1
ATOM 928 C C . ASN A 1 111 ? -5.466 -2.604 -11.416 1.00 93.81 111 ASN A C 1
ATOM 930 O O . ASN A 1 111 ? -6.503 -2.972 -10.876 1.00 93.81 111 ASN A O 1
ATOM 934 N N . GLU A 1 112 ? -5.453 -1.893 -12.542 1.00 91.44 112 GLU A N 1
ATOM 935 C CA . GLU A 1 112 ? -6.669 -1.586 -13.323 1.00 91.44 112 GLU A CA 1
ATOM 936 C C . GLU A 1 112 ? -6.880 -2.556 -14.488 1.00 91.44 112 GLU A C 1
ATOM 938 O O . GLU A 1 112 ? -7.857 -2.446 -15.235 1.00 91.44 112 GLU A O 1
ATOM 943 N N . SER A 1 113 ? -5.984 -3.535 -14.626 1.00 89.81 113 SER A N 1
ATOM 944 C CA . SER A 1 113 ? -6.068 -4.534 -15.678 1.00 89.81 113 SER A CA 1
ATOM 945 C C . SER A 1 113 ? -6.973 -5.704 -15.326 1.00 89.81 113 SER A C 1
ATOM 947 O O . SER A 1 113 ? -7.305 -5.963 -14.166 1.00 89.81 113 SER A O 1
ATOM 949 N N . ALA A 1 114 ? -7.375 -6.426 -16.370 1.00 90.44 114 ALA A N 1
ATOM 950 C CA . ALA A 1 114 ? -8.222 -7.610 -16.272 1.00 90.44 114 ALA A CA 1
ATOM 951 C C . ALA A 1 114 ? -7.466 -8.874 -15.816 1.00 90.44 114 ALA A C 1
ATOM 953 O O . ALA A 1 114 ? -8.079 -9.933 -15.690 1.00 90.44 114 ALA A O 1
ATOM 954 N N . PHE A 1 115 ? -6.154 -8.781 -15.577 1.00 91.38 115 PHE A N 1
ATOM 955 C CA . PHE A 1 115 ? -5.288 -9.926 -15.300 1.00 91.38 115 PHE A CA 1
ATOM 956 C C . PHE A 1 115 ? -4.735 -9.889 -13.875 1.00 91.38 115 PHE A C 1
ATOM 958 O O . PHE A 1 115 ? -4.507 -8.817 -13.312 1.00 91.38 115 PHE A O 1
ATOM 965 N N . SER A 1 116 ? -4.506 -11.071 -13.303 1.00 93.31 116 SER A N 1
ATOM 966 C CA . SER A 1 116 ? -3.761 -11.249 -12.058 1.00 93.31 116 SER A CA 1
ATOM 967 C C . SER A 1 116 ? -2.271 -11.413 -12.342 1.00 93.31 116 SER A C 1
ATOM 969 O O . SER A 1 116 ? -1.865 -12.023 -13.339 1.00 93.31 116 SER A O 1
ATOM 971 N N . TYR A 1 117 ? -1.449 -10.904 -11.426 1.00 94.06 117 TYR A N 1
ATOM 972 C CA . TYR A 1 117 ? 0.006 -11.002 -11.512 1.00 94.06 117 TYR A CA 1
ATOM 973 C C . TYR A 1 117 ? 0.581 -11.599 -10.235 1.00 94.06 117 TYR A C 1
ATOM 975 O O . TYR A 1 117 ? 0.207 -11.204 -9.131 1.00 94.06 117 TYR A O 1
ATOM 983 N N . GLN A 1 118 ? 1.528 -12.516 -10.401 1.00 95.06 118 GLN A N 1
ATOM 984 C CA . GLN A 1 118 ? 2.480 -12.875 -9.356 1.00 95.06 118 GLN A CA 1
ATOM 985 C C . GLN A 1 118 ? 3.597 -11.837 -9.362 1.00 95.06 118 GLN A C 1
ATOM 987 O O . GLN A 1 118 ? 4.201 -11.571 -10.402 1.00 95.06 118 GLN A O 1
ATOM 992 N N . VAL A 1 119 ? 3.842 -11.225 -8.212 1.00 94.50 119 VAL A N 1
ATOM 993 C CA . VAL A 1 119 ? 4.737 -10.083 -8.067 1.00 94.50 119 VAL A CA 1
ATOM 994 C C . VAL A 1 119 ? 5.835 -10.420 -7.079 1.00 94.50 119 VAL A C 1
ATOM 996 O O . VAL A 1 119 ? 5.567 -10.834 -5.956 1.00 94.50 119 VAL A O 1
ATOM 999 N N . HIS A 1 120 ? 7.078 -10.189 -7.479 1.00 95.69 120 HIS A N 1
ATOM 1000 C CA . HIS A 1 120 ? 8.201 -10.092 -6.558 1.00 95.69 120 HIS A CA 1
ATOM 1001 C C . HIS A 1 120 ? 8.574 -8.622 -6.405 1.00 95.69 120 HIS A C 1
ATOM 1003 O O . HIS A 1 120 ? 9.036 -7.978 -7.352 1.00 95.69 120 HIS A O 1
ATOM 1009 N N . TYR A 1 121 ? 8.340 -8.096 -5.207 1.00 95.62 121 TYR A N 1
ATOM 1010 C CA . TYR A 1 121 ? 8.636 -6.722 -4.839 1.00 95.62 121 TYR A CA 1
ATOM 1011 C C . TYR A 1 121 ? 9.863 -6.660 -3.936 1.00 95.62 121 TYR A C 1
ATOM 1013 O O . TYR A 1 121 ? 9.918 -7.343 -2.916 1.00 95.62 121 TYR A O 1
ATOM 1021 N N . GLN A 1 122 ? 10.806 -5.780 -4.262 1.00 95.50 122 GLN A N 1
ATOM 1022 C CA . GLN A 1 122 ? 11.937 -5.459 -3.398 1.00 95.50 122 GLN A CA 1
ATOM 1023 C C . GLN A 1 122 ? 12.090 -3.947 -3.263 1.00 95.50 122 GLN A C 1
ATOM 1025 O O . GLN A 1 122 ? 12.134 -3.224 -4.261 1.00 95.50 122 GLN A O 1
ATOM 1030 N N . CYS A 1 123 ? 12.215 -3.474 -2.024 1.00 94.56 123 CYS A N 1
ATOM 1031 C CA . CYS A 1 123 ? 12.561 -2.094 -1.707 1.00 94.56 123 CYS A CA 1
ATOM 1032 C C . CYS A 1 123 ? 13.981 -2.042 -1.149 1.00 94.56 123 CYS A C 1
ATOM 1034 O O . CYS A 1 123 ? 14.261 -2.569 -0.071 1.00 94.56 123 CYS A O 1
ATOM 1036 N N . ASN A 1 124 ? 14.864 -1.356 -1.865 1.00 93.69 124 ASN A N 1
ATOM 1037 C CA . ASN A 1 124 ? 16.236 -1.105 -1.458 1.00 93.69 124 ASN A CA 1
ATOM 1038 C C . ASN A 1 124 ? 16.403 0.362 -1.071 1.00 93.69 124 ASN A C 1
ATOM 1040 O O . ASN A 1 124 ? 15.847 1.273 -1.692 1.00 93.69 124 ASN A O 1
ATOM 1044 N N . HIS A 1 125 ? 17.225 0.597 -0.060 1.00 89.56 125 HIS A N 1
ATOM 1045 C CA . HIS A 1 125 ? 17.599 1.926 0.379 1.00 89.56 125 HIS A CA 1
ATOM 1046 C C . HIS A 1 125 ? 19.098 1.986 0.597 1.00 89.56 125 HIS A C 1
ATOM 1048 O O . HIS A 1 125 ? 19.655 1.252 1.411 1.00 89.56 125 HIS A O 1
ATOM 1054 N N . LYS A 1 126 ? 19.767 2.859 -0.161 1.00 83.94 126 LYS A N 1
ATOM 1055 C CA . LYS A 1 126 ? 21.233 2.924 -0.219 1.00 83.94 126 LYS A CA 1
ATOM 1056 C C . LYS A 1 126 ? 21.828 1.552 -0.580 1.00 83.94 126 LYS A C 1
ATOM 1058 O O . LYS A 1 126 ? 21.770 1.170 -1.743 1.00 83.94 126 LYS A O 1
ATOM 1063 N N . SER A 1 127 ? 22.372 0.835 0.402 1.00 82.75 127 SER A N 1
ATOM 1064 C CA . SER A 1 127 ? 23.003 -0.484 0.248 1.00 82.75 127 SER A CA 1
ATOM 1065 C C . SER A 1 127 ? 22.297 -1.580 1.051 1.00 82.75 127 SER A C 1
ATOM 1067 O O . SER A 1 127 ? 22.803 -2.697 1.130 1.00 82.75 127 SER A O 1
ATOM 1069 N N . GLU A 1 128 ? 21.156 -1.268 1.665 1.00 88.44 128 GLU A N 1
ATOM 1070 C CA . GLU A 1 128 ? 20.382 -2.190 2.490 1.00 88.44 128 GLU A CA 1
ATOM 1071 C C . GLU A 1 128 ? 19.042 -2.512 1.823 1.00 88.44 128 GLU A C 1
ATOM 1073 O O . GLU A 1 128 ? 18.423 -1.666 1.170 1.00 88.44 128 GLU A O 1
ATOM 1078 N N . ARG A 1 129 ? 18.590 -3.759 1.978 1.00 92.25 129 ARG A N 1
ATOM 1079 C CA . ARG A 1 129 ? 17.252 -4.175 1.556 1.00 92.25 129 ARG A CA 1
ATOM 1080 C C . ARG A 1 129 ? 16.284 -3.893 2.700 1.00 92.25 129 ARG A C 1
ATOM 1082 O O . ARG A 1 129 ? 16.353 -4.563 3.723 1.00 92.25 129 ARG A O 1
ATOM 1089 N N . LEU A 1 130 ? 15.390 -2.924 2.514 1.00 90.25 130 LEU A N 1
ATOM 1090 C CA . LEU A 1 130 ? 14.382 -2.571 3.518 1.00 90.25 130 LEU A CA 1
ATOM 1091 C C . LEU A 1 130 ? 13.238 -3.581 3.557 1.00 90.25 130 LEU A C 1
ATOM 1093 O O . LEU A 1 130 ? 12.707 -3.873 4.624 1.00 90.25 130 LEU A O 1
ATOM 1097 N N . PHE A 1 131 ? 12.830 -4.080 2.390 1.00 93.44 131 PHE A N 1
ATOM 1098 C CA . PHE A 1 131 ? 11.658 -4.938 2.285 1.00 93.44 131 PHE A CA 1
ATOM 1099 C C . PHE A 1 131 ? 11.742 -5.865 1.072 1.00 93.44 131 PHE A C 1
ATOM 1101 O O . PHE A 1 131 ? 12.305 -5.499 0.037 1.00 93.44 131 PHE A O 1
ATOM 1108 N N . ASP A 1 132 ? 11.173 -7.060 1.206 1.00 94.88 132 ASP A N 1
ATOM 1109 C CA . ASP A 1 132 ? 11.092 -8.088 0.168 1.00 94.88 132 ASP A CA 1
ATOM 1110 C C . ASP A 1 132 ? 9.779 -8.853 0.351 1.00 94.88 132 ASP A C 1
ATOM 1112 O O . ASP A 1 132 ? 9.508 -9.346 1.449 1.00 94.88 132 ASP A O 1
ATOM 1116 N N . LEU A 1 133 ? 8.950 -8.917 -0.690 1.00 93.81 133 LEU A N 1
ATOM 1117 C CA . LEU A 1 133 ? 7.657 -9.588 -0.627 1.00 93.81 133 LEU A CA 1
ATOM 1118 C C . LEU A 1 133 ? 7.296 -10.238 -1.970 1.00 93.81 133 LEU A C 1
ATOM 1120 O O . LEU A 1 133 ? 7.069 -9.524 -2.952 1.00 93.81 133 LEU A O 1
ATOM 1124 N N . PRO A 1 134 ? 7.167 -11.576 -2.017 1.00 94.50 134 PRO A N 1
ATOM 1125 C CA . PRO A 1 134 ? 6.365 -12.243 -3.030 1.00 94.50 134 PRO A CA 1
ATOM 1126 C C . PRO A 1 134 ? 4.876 -12.075 -2.701 1.00 94.50 134 PRO A C 1
ATOM 1128 O O . PRO A 1 134 ? 4.438 -12.404 -1.596 1.00 94.50 134 PRO A O 1
ATOM 1131 N N . CYS A 1 135 ? 4.085 -11.576 -3.644 1.00 93.19 135 CYS A N 1
ATOM 1132 C CA . CYS A 1 135 ? 2.642 -11.437 -3.481 1.00 93.19 135 CYS A CA 1
ATOM 1133 C C . CYS A 1 135 ? 1.879 -11.637 -4.790 1.00 93.19 135 CYS A C 1
ATOM 1135 O O . CYS A 1 135 ? 2.446 -11.662 -5.877 1.00 93.19 135 CYS A O 1
ATOM 1137 N N . GLU A 1 136 ? 0.562 -11.759 -4.673 1.00 94.25 136 GLU A N 1
ATOM 1138 C CA . GLU A 1 136 ? -0.352 -11.812 -5.803 1.00 94.25 136 GLU A CA 1
ATOM 1139 C C . GLU A 1 136 ? -1.203 -10.545 -5.833 1.00 94.25 136 GLU A C 1
ATOM 1141 O O . GLU A 1 136 ? -1.814 -10.167 -4.831 1.00 94.25 136 GLU A O 1
ATOM 1146 N N . VAL A 1 137 ? -1.271 -9.906 -6.999 1.00 94.06 137 VAL A N 1
ATOM 1147 C CA . VAL A 1 137 ? -2.134 -8.749 -7.230 1.00 94.06 137 VAL A CA 1
ATOM 1148 C C . VAL A 1 137 ? -3.267 -9.165 -8.159 1.00 94.06 137 VAL A C 1
ATOM 1150 O O . VAL A 1 137 ? -3.050 -9.462 -9.336 1.00 94.06 137 VAL A O 1
ATOM 1153 N N . LEU A 1 138 ? -4.482 -9.186 -7.613 1.00 93.38 138 LEU A N 1
ATOM 1154 C CA . LEU A 1 138 ? -5.702 -9.554 -8.330 1.00 93.38 138 LEU A CA 1
ATOM 1155 C C . LEU A 1 138 ? -6.116 -8.477 -9.354 1.00 93.38 138 LEU A C 1
ATOM 1157 O O . LEU A 1 138 ? -5.697 -7.321 -9.227 1.00 93.38 138 LEU A O 1
ATOM 1161 N N . PRO A 1 139 ? -6.940 -8.825 -10.362 1.00 91.50 139 PRO A N 1
ATOM 1162 C CA . PRO A 1 139 ? -7.506 -7.858 -11.300 1.00 91.50 139 PRO A CA 1
ATOM 1163 C C . PRO A 1 139 ? -8.338 -6.801 -10.572 1.00 91.50 139 PRO A C 1
ATOM 1165 O O . PRO A 1 139 ? -9.047 -7.132 -9.621 1.00 91.50 139 PRO A O 1
ATOM 1168 N N . GLN A 1 140 ? -8.293 -5.552 -11.042 1.00 89.56 140 GLN A N 1
ATOM 1169 C CA . GLN A 1 140 ? -9.109 -4.444 -10.507 1.00 89.56 140 GLN A CA 1
ATOM 1170 C C . GLN A 1 140 ? -8.972 -4.231 -8.986 1.00 89.56 140 GLN A C 1
ATOM 1172 O O . GLN A 1 140 ? -9.870 -3.696 -8.331 1.00 89.56 140 GLN A O 1
ATOM 1177 N N . ALA A 1 141 ? -7.843 -4.649 -8.407 1.00 89.31 141 ALA A N 1
ATOM 1178 C CA . ALA A 1 141 ? -7.607 -4.630 -6.972 1.00 89.31 141 ALA A CA 1
ATOM 1179 C C . ALA A 1 141 ? -6.478 -3.672 -6.585 1.00 89.31 141 ALA A C 1
ATOM 1181 O O . ALA A 1 141 ? -5.517 -3.444 -7.326 1.00 89.31 141 ALA A O 1
ATOM 1182 N N . THR A 1 142 ? -6.586 -3.148 -5.365 1.00 91.38 142 THR A N 1
ATOM 1183 C CA . THR A 1 142 ? -5.497 -2.441 -4.691 1.00 91.38 142 THR A CA 1
ATOM 1184 C C . THR A 1 142 ? -4.872 -3.381 -3.673 1.00 91.38 142 THR A C 1
ATOM 1186 O O . THR A 1 142 ? -5.578 -3.943 -2.838 1.00 91.38 142 THR A O 1
ATOM 1189 N N . PHE A 1 143 ? -3.553 -3.523 -3.709 1.00 93.56 143 PHE A N 1
ATOM 1190 C CA . PHE A 1 143 ? -2.802 -4.369 -2.789 1.00 93.56 143 PHE A CA 1
ATOM 1191 C C . PHE A 1 143 ? -1.851 -3.511 -1.956 1.00 93.56 143 PHE A C 1
ATOM 1193 O O . PHE A 1 143 ? -0.992 -2.824 -2.505 1.00 93.56 143 PHE A O 1
ATOM 1200 N N . TYR A 1 144 ? -2.003 -3.529 -0.633 1.00 94.88 144 TYR A N 1
ATOM 1201 C CA . TYR A 1 144 ? -1.064 -2.867 0.272 1.00 94.88 144 TYR A CA 1
ATOM 1202 C C . TYR A 1 144 ? 0.234 -3.664 0.369 1.00 94.88 144 TYR A C 1
ATOM 1204 O O . TYR A 1 144 ? 0.192 -4.865 0.616 1.00 94.88 144 TYR A O 1
ATOM 1212 N N . ILE A 1 145 ? 1.375 -2.993 0.205 1.00 94.12 145 ILE A N 1
ATOM 1213 C CA . ILE A 1 145 ? 2.691 -3.637 0.264 1.00 94.12 145 ILE A CA 1
ATOM 1214 C C . ILE A 1 145 ? 3.304 -3.427 1.648 1.00 94.12 145 ILE A C 1
ATOM 1216 O O . ILE A 1 145 ? 3.419 -4.362 2.433 1.00 94.12 145 ILE A O 1
ATOM 1220 N N . HIS A 1 146 ? 3.715 -2.190 1.922 1.00 94.94 146 HIS A N 1
ATOM 1221 C CA . HIS A 1 146 ? 4.360 -1.768 3.161 1.00 94.94 146 HIS A CA 1
ATOM 1222 C C . HIS A 1 146 ? 4.403 -0.237 3.224 1.00 94.94 146 HIS A C 1
ATOM 1224 O O . HIS A 1 146 ? 4.069 0.460 2.255 1.00 94.94 146 HIS A O 1
ATOM 1230 N N . ASP A 1 147 ? 4.852 0.277 4.355 1.00 95.06 147 ASP A N 1
ATOM 1231 C CA . ASP A 1 147 ? 5.146 1.675 4.601 1.00 95.06 147 ASP A CA 1
ATOM 1232 C C . ASP A 1 147 ? 6.651 1.904 4.772 1.00 95.06 147 ASP A C 1
ATOM 1234 O O . ASP A 1 147 ? 7.385 1.055 5.276 1.00 95.06 147 ASP A O 1
ATOM 1238 N N . ILE A 1 148 ? 7.114 3.077 4.343 1.00 94.00 148 ILE A N 1
ATOM 1239 C CA . ILE A 1 148 ? 8.487 3.541 4.569 1.00 94.00 148 ILE A CA 1
ATOM 1240 C C . ILE A 1 148 ? 8.469 4.870 5.319 1.00 94.00 148 ILE A C 1
ATOM 1242 O O . ILE A 1 148 ? 7.541 5.667 5.163 1.00 94.00 148 ILE A O 1
ATOM 1246 N N . SER A 1 149 ? 9.497 5.129 6.127 1.00 93.38 149 SER A N 1
ATOM 1247 C CA . SER A 1 149 ? 9.637 6.414 6.815 1.00 93.38 149 SER A CA 1
ATOM 1248 C C . SER A 1 149 ? 9.851 7.558 5.820 1.00 93.38 149 SER A C 1
ATOM 1250 O O . SER A 1 149 ? 10.360 7.358 4.709 1.00 93.38 149 SER A O 1
ATOM 1252 N N . PHE A 1 150 ? 9.507 8.783 6.227 1.00 91.12 150 PHE A N 1
ATOM 1253 C CA . PHE A 1 150 ? 9.814 9.983 5.446 1.00 91.12 150 PHE A CA 1
ATOM 1254 C C . PHE A 1 150 ? 11.305 10.075 5.089 1.00 91.12 150 PHE A C 1
ATOM 1256 O O . PHE A 1 150 ? 11.646 10.386 3.949 1.00 91.12 150 PHE A O 1
ATOM 1263 N N . GLU A 1 151 ? 12.194 9.742 6.028 1.00 91.00 151 GLU A N 1
ATOM 1264 C CA . GLU A 1 151 ? 13.642 9.751 5.806 1.00 91.00 151 GLU A CA 1
ATOM 1265 C C . GLU A 1 151 ? 14.050 8.818 4.664 1.00 91.00 151 GLU A C 1
ATOM 1267 O O . GLU A 1 151 ? 14.787 9.227 3.760 1.00 91.00 151 GLU A O 1
ATOM 1272 N N . ALA A 1 152 ? 13.534 7.583 4.669 1.00 91.31 152 ALA A N 1
ATOM 1273 C CA . ALA A 1 152 ? 13.797 6.604 3.622 1.00 91.31 152 ALA A CA 1
ATOM 1274 C C . ALA A 1 152 ? 13.237 7.077 2.273 1.00 91.31 152 ALA A C 1
ATOM 1276 O O . ALA A 1 152 ? 13.955 7.053 1.272 1.00 91.31 152 ALA A O 1
ATOM 1277 N N . ALA A 1 153 ? 12.002 7.595 2.253 1.00 90.94 153 ALA A N 1
ATOM 1278 C CA . ALA A 1 153 ? 11.359 8.138 1.054 1.00 90.94 153 ALA A CA 1
ATOM 1279 C C . ALA A 1 153 ? 12.121 9.335 0.454 1.00 90.94 153 ALA A C 1
ATOM 1281 O O . ALA A 1 153 ? 12.276 9.441 -0.765 1.00 90.94 153 ALA A O 1
ATOM 1282 N N . ALA A 1 154 ? 12.643 10.216 1.309 1.00 90.75 154 ALA A N 1
ATOM 1283 C CA . ALA A 1 154 ? 13.383 11.409 0.914 1.00 90.75 154 ALA A CA 1
ATOM 1284 C C . ALA A 1 154 ? 14.811 11.114 0.427 1.00 90.75 154 ALA A C 1
ATOM 1286 O O . ALA A 1 154 ? 15.440 11.986 -0.171 1.00 90.75 154 ALA A O 1
ATOM 1287 N N . SER A 1 155 ? 15.332 9.903 0.638 1.00 91.50 155 SER A N 1
ATOM 1288 C CA . SER A 1 155 ? 16.709 9.538 0.287 1.00 91.50 155 SER A CA 1
ATOM 1289 C C . SER A 1 155 ? 16.807 8.486 -0.822 1.00 91.50 155 SER A C 1
ATOM 1291 O O . SER A 1 155 ? 17.676 7.619 -0.809 1.00 91.50 155 SER A O 1
ATOM 1293 N N . ASN A 1 156 ? 15.978 8.665 -1.854 1.00 92.62 156 ASN A N 1
ATOM 1294 C CA . ASN A 1 156 ? 16.023 7.943 -3.130 1.00 92.62 156 ASN A CA 1
ATOM 1295 C C . ASN A 1 156 ? 15.875 6.415 -3.005 1.00 92.62 156 ASN A C 1
ATOM 1297 O O . ASN A 1 156 ? 16.776 5.693 -3.443 1.00 92.62 156 ASN A O 1
ATOM 1301 N N . PRO A 1 157 ? 14.764 5.901 -2.448 1.00 93.94 157 PRO A N 1
ATOM 1302 C CA . PRO A 1 157 ? 14.544 4.466 -2.403 1.00 93.94 157 PRO A CA 1
ATOM 1303 C C . PRO A 1 157 ? 14.379 3.904 -3.821 1.00 93.94 157 PRO A C 1
ATOM 1305 O O . PRO A 1 157 ? 13.890 4.569 -4.748 1.00 93.94 157 PRO A O 1
ATOM 1308 N N . GLU A 1 158 ? 14.817 2.665 -3.978 1.00 94.94 158 GLU A N 1
ATOM 1309 C CA . GLU A 1 158 ? 14.758 1.901 -5.212 1.00 94.94 158 GLU A CA 1
ATOM 1310 C C . GLU A 1 158 ? 13.771 0.750 -5.054 1.00 94.94 158 GLU A C 1
ATOM 1312 O O . GLU A 1 158 ? 13.890 -0.064 -4.145 1.00 94.94 158 GLU A O 1
ATOM 1317 N N . PHE A 1 159 ? 12.838 0.653 -5.992 1.00 94.69 159 PHE A N 1
ATOM 1318 C CA . PHE A 1 159 ? 11.865 -0.422 -6.074 1.00 94.69 159 PHE A CA 1
ATOM 1319 C C . PHE A 1 159 ? 12.208 -1.310 -7.263 1.00 94.69 159 PHE A C 1
ATOM 1321 O O . PHE A 1 159 ? 12.123 -0.864 -8.409 1.00 94.69 159 PHE A O 1
ATOM 1328 N N . VAL A 1 160 ? 12.610 -2.546 -6.990 1.00 95.19 160 VAL A N 1
ATOM 1329 C CA . VAL A 1 160 ? 12.824 -3.582 -8.003 1.00 95.19 160 VAL A CA 1
ATOM 1330 C C . VAL A 1 160 ? 11.580 -4.450 -8.041 1.00 95.19 160 VAL A C 1
ATOM 1332 O O . VAL A 1 160 ? 11.092 -4.910 -7.009 1.00 95.19 160 VAL A O 1
ATOM 1335 N N . LEU A 1 161 ? 11.036 -4.608 -9.239 1.00 94.75 161 LEU A N 1
ATOM 1336 C CA . LEU A 1 161 ? 9.720 -5.164 -9.469 1.00 94.75 161 LEU A CA 1
ATOM 1337 C C . LEU A 1 161 ? 9.816 -6.230 -10.550 1.00 94.75 161 LEU A C 1
ATOM 1339 O O . LEU A 1 161 ? 10.353 -5.967 -11.626 1.00 94.75 161 LEU A O 1
ATOM 1343 N N . ARG A 1 162 ? 9.241 -7.397 -10.285 1.00 95.00 162 ARG A N 1
ATOM 1344 C CA . ARG A 1 162 ? 9.033 -8.439 -11.287 1.00 95.00 162 ARG A CA 1
ATOM 1345 C C . ARG A 1 162 ? 7.585 -8.888 -11.254 1.00 95.00 162 ARG A C 1
ATOM 1347 O O . ARG A 1 162 ? 7.089 -9.227 -10.184 1.00 95.00 162 ARG A O 1
ATOM 1354 N N . PHE A 1 163 ? 6.928 -8.884 -12.404 1.00 93.12 163 PHE A N 1
ATOM 1355 C CA . PHE A 1 163 ? 5.529 -9.246 -12.575 1.00 93.12 163 PHE A CA 1
ATOM 1356 C C . PHE A 1 163 ? 5.427 -10.389 -13.578 1.00 93.12 163 PHE A C 1
ATOM 1358 O O . PHE A 1 163 ? 5.848 -10.247 -14.720 1.00 93.12 163 PHE A O 1
ATOM 1365 N N . VAL A 1 164 ? 4.800 -11.487 -13.172 1.00 93.81 164 VAL A N 1
ATOM 1366 C CA . VAL A 1 164 ? 4.492 -12.625 -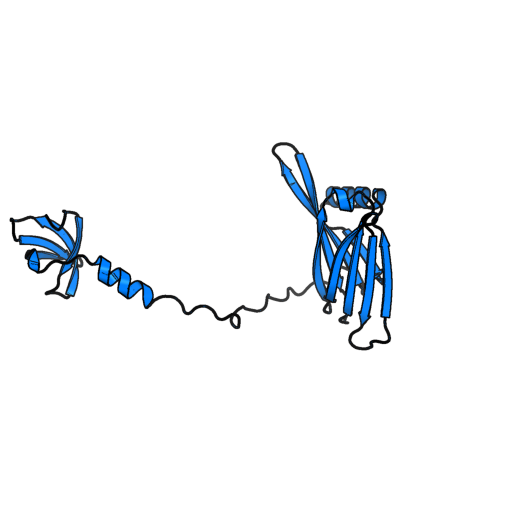14.041 1.00 93.81 164 VAL A CA 1
ATOM 1367 C C . VAL A 1 164 ? 2.979 -12.753 -14.133 1.00 93.81 164 VAL A C 1
ATOM 1369 O O . VAL A 1 164 ? 2.301 -12.894 -13.110 1.00 93.81 164 VAL A O 1
ATOM 1372 N N . ARG A 1 165 ? 2.429 -12.686 -15.348 1.00 92.56 165 ARG A N 1
ATOM 1373 C CA . ARG A 1 165 ? 0.984 -12.847 -15.564 1.00 92.56 165 ARG A CA 1
ATOM 1374 C C . ARG A 1 165 ? 0.576 -14.297 -15.285 1.00 92.56 165 ARG A C 1
ATOM 1376 O O . ARG A 1 165 ? 1.258 -15.227 -15.708 1.00 92.56 165 ARG A O 1
ATOM 1383 N N . GLN A 1 166 ? -0.512 -14.505 -14.544 1.00 88.69 166 GLN A N 1
ATOM 1384 C CA . GLN A 1 166 ? -0.897 -15.860 -14.119 1.00 88.69 166 GLN A CA 1
ATOM 1385 C C . GLN A 1 166 ? -1.478 -16.735 -15.233 1.00 88.69 166 GLN A C 1
ATOM 1387 O O . GLN A 1 166 ? -1.379 -17.957 -15.168 1.00 88.69 166 GLN A O 1
ATOM 1392 N N . ASP A 1 167 ? -2.107 -16.129 -16.233 1.00 89.62 167 ASP A N 1
ATOM 1393 C CA . ASP A 1 167 ? -2.677 -16.833 -17.383 1.00 89.62 167 ASP A CA 1
ATOM 1394 C C . ASP A 1 167 ? -1.598 -17.291 -18.381 1.00 89.62 167 ASP A C 1
ATOM 1396 O O . ASP A 1 167 ? -1.749 -18.336 -19.012 1.00 89.62 167 ASP A O 1
ATOM 1400 N N . ASP A 1 168 ? -0.508 -16.531 -18.510 1.00 87.81 168 ASP A N 1
ATOM 1401 C CA . ASP A 1 168 ? 0.633 -16.842 -19.364 1.00 87.81 168 ASP A CA 1
ATOM 1402 C C . ASP A 1 168 ? 1.953 -16.444 -18.693 1.00 87.81 168 ASP A C 1
ATOM 1404 O O . ASP A 1 168 ? 2.392 -15.293 -18.736 1.00 87.81 168 ASP A O 1
ATOM 1408 N N . ALA A 1 169 ? 2.634 -17.449 -18.141 1.00 84.12 169 ALA A N 1
ATOM 1409 C CA . ALA A 1 169 ? 3.917 -17.288 -17.466 1.00 84.12 169 ALA A CA 1
ATOM 1410 C C . ALA A 1 169 ? 5.060 -16.806 -18.384 1.00 84.12 169 ALA A C 1
ATOM 1412 O O . ALA A 1 169 ? 6.139 -16.481 -17.892 1.00 84.12 169 ALA A O 1
ATOM 1413 N N . ARG A 1 170 ? 4.867 -16.769 -19.711 1.00 84.06 170 ARG A N 1
ATOM 1414 C CA . ARG A 1 170 ? 5.848 -16.193 -20.650 1.00 84.06 170 ARG A CA 1
ATOM 1415 C C . ARG A 1 170 ? 5.842 -14.669 -20.623 1.00 84.06 170 ARG A C 1
ATOM 1417 O O . ARG A 1 170 ? 6.813 -14.054 -21.058 1.00 84.06 170 ARG A O 1
ATOM 1424 N N . LEU A 1 171 ? 4.751 -14.072 -20.149 1.00 84.94 171 LEU A N 1
ATOM 1425 C CA . LEU A 1 171 ? 4.608 -12.632 -19.995 1.00 84.94 171 LEU A CA 1
ATOM 1426 C C . LEU A 1 171 ? 5.162 -12.229 -18.631 1.00 84.94 171 LEU A C 1
ATOM 1428 O O . LEU A 1 171 ? 4.429 -11.996 -17.669 1.00 84.94 171 LEU A O 1
ATOM 1432 N N . ASP A 1 172 ? 6.490 -12.201 -18.592 1.00 89.81 172 ASP A N 1
ATOM 1433 C CA . ASP A 1 172 ? 7.295 -11.705 -17.486 1.00 89.81 172 ASP A CA 1
ATOM 1434 C C . ASP A 1 172 ? 7.734 -10.270 -17.789 1.00 89.81 172 ASP A C 1
ATOM 1436 O O . ASP A 1 172 ? 8.215 -9.960 -18.884 1.00 89.81 172 ASP A O 1
ATOM 1440 N N . TRP A 1 173 ? 7.545 -9.389 -16.819 1.00 92.44 173 TRP A N 1
ATOM 1441 C CA . TRP A 1 173 ? 7.999 -8.013 -16.872 1.00 92.44 173 TRP A CA 1
ATOM 1442 C C . TRP A 1 173 ? 8.882 -7.744 -15.663 1.00 92.44 173 TRP A C 1
ATOM 1444 O O . TRP A 1 173 ? 8.482 -7.966 -14.522 1.00 92.44 173 TRP A O 1
ATOM 1454 N N . GLU A 1 174 ? 10.065 -7.198 -15.910 1.00 93.44 174 GLU A N 1
ATOM 1455 C CA . GLU A 1 174 ? 10.980 -6.744 -14.872 1.00 93.44 174 GLU A CA 1
ATOM 1456 C C . GLU A 1 174 ? 11.242 -5.252 -15.041 1.00 93.44 174 GLU A C 1
ATOM 1458 O O . GLU A 1 174 ? 11.439 -4.747 -16.150 1.00 93.44 174 GLU A O 1
ATOM 1463 N N . GLY A 1 175 ? 11.285 -4.535 -13.925 1.00 92.69 175 GLY A N 1
ATOM 1464 C CA . GLY A 1 175 ? 11.600 -3.123 -13.947 1.00 92.69 175 GLY A CA 1
ATOM 1465 C C . GLY A 1 175 ? 12.060 -2.584 -12.610 1.00 92.69 175 GLY A C 1
ATOM 1466 O O . GLY A 1 175 ? 11.962 -3.211 -11.556 1.00 92.69 175 GLY A O 1
ATOM 1467 N N . ARG A 1 176 ? 12.601 -1.371 -12.681 1.00 93.69 176 ARG A N 1
ATOM 1468 C CA . ARG A 1 176 ? 13.167 -0.661 -11.542 1.00 93.69 176 ARG A CA 1
ATOM 1469 C C . ARG A 1 176 ? 12.643 0.764 -11.518 1.00 93.69 176 ARG A C 1
ATOM 1471 O O . ARG A 1 176 ? 12.812 1.510 -12.482 1.00 93.69 176 ARG A O 1
ATOM 1478 N N . ILE A 1 177 ? 12.068 1.164 -10.391 1.00 92.62 177 ILE A N 1
ATOM 1479 C CA . ILE A 1 177 ? 11.569 2.519 -10.158 1.00 92.62 177 ILE A CA 1
ATOM 1480 C C . ILE A 1 177 ? 12.396 3.149 -9.042 1.00 92.62 177 ILE A C 1
ATOM 1482 O O . ILE A 1 177 ? 12.438 2.643 -7.929 1.00 92.62 177 ILE A O 1
ATOM 1486 N N . VAL A 1 178 ? 13.048 4.277 -9.328 1.00 93.56 178 VAL A N 1
ATOM 1487 C CA . VAL A 1 178 ? 13.771 5.057 -8.313 1.00 93.56 178 VAL A CA 1
ATOM 1488 C C . VAL A 1 178 ? 12.970 6.309 -7.986 1.00 93.56 178 VAL A C 1
ATOM 1490 O O . VAL A 1 178 ? 12.766 7.173 -8.849 1.00 93.56 178 VAL A O 1
ATOM 1493 N N . LEU A 1 179 ? 12.541 6.436 -6.732 1.00 92.88 179 LEU A N 1
ATOM 1494 C CA . LEU A 1 179 ? 11.811 7.609 -6.264 1.00 92.88 179 LEU A CA 1
ATOM 1495 C C . LEU A 1 179 ? 12.800 8.720 -5.906 1.00 92.88 179 LEU A C 1
ATOM 1497 O O . LEU A 1 179 ? 13.254 8.840 -4.777 1.00 92.88 179 LEU A O 1
ATOM 1501 N N . LYS A 1 180 ? 13.157 9.547 -6.891 1.00 93.12 180 LYS A N 1
ATOM 1502 C CA . LYS A 1 180 ? 14.088 10.663 -6.669 1.00 93.12 180 LYS A CA 1
ATOM 1503 C C . LYS A 1 180 ? 13.515 11.671 -5.666 1.00 93.12 180 LYS A C 1
ATOM 1505 O O . LYS A 1 180 ? 12.395 12.134 -5.860 1.00 93.12 180 LYS A O 1
ATOM 1510 N N . ALA A 1 181 ? 14.327 12.126 -4.715 1.00 90.75 181 ALA A N 1
ATOM 1511 C CA . ALA A 1 181 ? 13.976 13.080 -3.661 1.00 90.75 181 ALA A CA 1
ATOM 1512 C C . ALA A 1 181 ? 13.275 14.338 -4.196 1.00 90.75 181 ALA A C 1
ATOM 1514 O O . ALA A 1 181 ? 12.223 14.725 -3.702 1.00 90.75 181 ALA A O 1
ATOM 1515 N N . LYS A 1 182 ? 13.800 14.924 -5.284 1.00 91.88 182 LYS A N 1
ATOM 1516 C CA . LYS A 1 182 ? 13.179 16.083 -5.950 1.00 91.88 182 LYS A CA 1
ATOM 1517 C C . LYS A 1 182 ? 11.768 15.778 -6.459 1.00 91.88 182 LYS A C 1
ATOM 1519 O O . LYS A 1 182 ? 10.866 16.591 -6.298 1.00 91.88 182 LYS A O 1
ATOM 1524 N N . LYS A 1 183 ? 11.581 14.606 -7.078 1.00 90.88 183 LYS A N 1
ATOM 1525 C CA . LYS A 1 183 ? 10.282 14.172 -7.609 1.00 90.88 183 LYS A CA 1
ATOM 1526 C C . LYS A 1 183 ? 9.317 13.863 -6.468 1.00 90.88 183 LYS A C 1
ATOM 1528 O O . LYS A 1 183 ? 8.157 14.242 -6.555 1.00 90.88 183 LYS A O 1
ATOM 1533 N N . PHE A 1 184 ? 9.804 13.222 -5.407 1.00 91.75 184 PHE A N 1
ATOM 1534 C CA . PHE A 1 184 ? 9.046 12.941 -4.194 1.00 91.75 184 PHE A CA 1
ATOM 1535 C C . PHE A 1 184 ? 8.534 14.227 -3.538 1.00 91.75 184 PHE A C 1
ATOM 1537 O O . PHE A 1 184 ? 7.327 14.392 -3.419 1.00 91.75 184 PHE A O 1
ATOM 1544 N N . GLN A 1 185 ? 9.420 15.171 -3.212 1.00 90.69 185 GLN A N 1
ATOM 1545 C CA . GLN A 1 185 ? 9.043 16.445 -2.588 1.00 90.69 185 GLN A CA 1
ATOM 1546 C C . GLN A 1 185 ? 8.062 17.245 -3.453 1.00 90.69 185 GLN A C 1
ATOM 1548 O O . GLN A 1 185 ? 7.061 17.738 -2.941 1.00 90.69 185 GLN A O 1
ATOM 1553 N N . ALA A 1 186 ? 8.299 17.316 -4.768 1.00 91.88 186 ALA A N 1
ATOM 1554 C CA . ALA A 1 186 ? 7.374 17.968 -5.693 1.00 91.88 186 ALA A CA 1
ATOM 1555 C C . ALA A 1 186 ? 5.999 17.277 -5.724 1.00 91.88 186 ALA A C 1
ATOM 1557 O O . ALA A 1 186 ? 4.977 17.956 -5.688 1.00 91.88 186 ALA A O 1
ATOM 1558 N N . SER A 1 187 ? 5.969 15.940 -5.736 1.00 90.56 187 SER A N 1
ATOM 1559 C CA . SER A 1 187 ? 4.718 15.168 -5.735 1.00 90.56 187 SER A CA 1
ATOM 1560 C C . SER A 1 187 ? 3.956 15.342 -4.421 1.00 90.56 187 SER A C 1
ATOM 1562 O O . SER A 1 187 ? 2.754 15.566 -4.447 1.00 90.56 187 SER A O 1
ATOM 1564 N N . VAL A 1 188 ? 4.640 15.313 -3.272 1.00 89.44 188 VAL A N 1
ATOM 1565 C CA . VAL A 1 188 ? 4.024 15.555 -1.954 1.00 89.44 188 VAL A CA 1
ATOM 1566 C C . VAL A 1 188 ? 3.458 16.972 -1.867 1.00 89.44 188 VAL A C 1
ATOM 1568 O O . VAL A 1 188 ? 2.328 17.152 -1.419 1.00 89.44 188 VAL A O 1
ATOM 1571 N N . HIS A 1 189 ? 4.200 17.973 -2.347 1.00 88.88 189 HIS A N 1
ATOM 1572 C CA . HIS A 1 189 ? 3.720 19.353 -2.396 1.00 88.88 189 HIS A CA 1
ATOM 1573 C C . HIS A 1 189 ? 2.485 19.494 -3.296 1.00 88.88 189 HIS A C 1
ATOM 1575 O O . HIS A 1 189 ? 1.519 20.157 -2.925 1.00 88.88 189 HIS A O 1
ATOM 1581 N N . GLN A 1 190 ? 2.485 18.845 -4.463 1.00 89.25 190 GLN A N 1
ATOM 1582 C CA . GLN A 1 190 ? 1.341 18.845 -5.373 1.00 89.25 190 GLN A CA 1
ATOM 1583 C C . GLN A 1 190 ? 0.117 18.166 -4.751 1.00 89.25 190 GLN A C 1
ATOM 1585 O O . GLN A 1 190 ? -0.979 18.707 -4.825 1.00 89.25 190 GLN A O 1
ATOM 1590 N N . VAL A 1 191 ? 0.304 17.016 -4.103 1.00 89.81 191 VAL A N 1
ATOM 1591 C CA . VAL A 1 191 ? -0.761 16.275 -3.414 1.00 89.81 191 VAL A CA 1
ATOM 1592 C C . VAL A 1 191 ? -1.385 17.120 -2.301 1.00 89.81 191 VAL A C 1
ATOM 1594 O O . VAL A 1 191 ? -2.609 17.191 -2.224 1.00 89.81 191 VAL A O 1
ATOM 1597 N N . ARG A 1 192 ? -0.569 17.851 -1.526 1.00 86.50 192 ARG A N 1
ATOM 1598 C CA . ARG A 1 192 ? -1.048 18.830 -0.534 1.00 86.50 192 ARG A CA 1
ATOM 1599 C C . ARG A 1 192 ? -1.825 19.980 -1.179 1.00 86.50 192 ARG A C 1
ATOM 1601 O O . ARG A 1 192 ? -2.927 20.291 -0.746 1.00 86.50 192 ARG A O 1
ATOM 1608 N N . HIS A 1 193 ? -1.276 20.596 -2.226 1.00 86.75 193 HIS A N 1
ATOM 1609 C CA . HIS A 1 193 ? -1.892 21.757 -2.877 1.00 86.75 193 HIS A CA 1
ATOM 1610 C C . HIS A 1 193 ? -3.209 21.413 -3.592 1.00 86.75 193 HIS A C 1
ATOM 1612 O O . HIS A 1 193 ? -4.174 22.168 -3.535 1.00 86.75 193 HIS A O 1
ATOM 1618 N N . GLU A 1 194 ? -3.258 20.274 -4.281 1.00 89.12 194 GLU A N 1
ATOM 1619 C CA . GLU A 1 194 ? -4.446 19.799 -5.000 1.00 89.12 194 GLU A CA 1
ATOM 1620 C C . GLU A 1 194 ? -5.438 19.064 -4.086 1.00 89.12 194 GLU A C 1
ATOM 1622 O O . GLU A 1 194 ? -6.471 18.598 -4.565 1.00 89.12 194 GLU A O 1
ATOM 1627 N N . ASN A 1 195 ? -5.124 18.948 -2.790 1.00 82.81 195 ASN A N 1
ATOM 1628 C CA . ASN A 1 195 ? -5.885 18.199 -1.793 1.00 82.81 195 ASN A CA 1
ATOM 1629 C C . ASN A 1 195 ? -6.215 16.764 -2.250 1.00 82.81 195 ASN A C 1
ATOM 1631 O O . ASN A 1 195 ? -7.315 16.242 -2.051 1.00 82.81 195 ASN A O 1
ATOM 1635 N N . LYS A 1 196 ? -5.252 16.135 -2.932 1.00 86.44 196 LYS A N 1
ATOM 1636 C CA . LYS A 1 196 ? -5.339 14.737 -3.354 1.00 86.44 196 LYS A CA 1
ATOM 1637 C C . LYS A 1 196 ? -4.816 13.844 -2.232 1.00 86.44 196 LYS A C 1
ATOM 1639 O O . LYS A 1 196 ? -3.950 14.259 -1.473 1.00 86.44 196 LYS A O 1
ATOM 1644 N N . PRO A 1 197 ? -5.282 12.592 -2.135 1.00 85.50 197 PRO A N 1
ATOM 1645 C CA . PRO A 1 197 ? -4.799 11.679 -1.103 1.00 85.50 197 PRO A CA 1
ATOM 1646 C C . PRO A 1 197 ? -3.475 10.994 -1.472 1.00 85.50 197 PRO A C 1
ATOM 1648 O O . PRO A 1 197 ? -2.836 10.397 -0.613 1.00 85.50 197 PRO A O 1
ATOM 1651 N N . SER A 1 198 ? -3.078 10.987 -2.750 1.00 91.31 198 SER A N 1
ATOM 1652 C CA . SER A 1 198 ? -1.978 10.142 -3.227 1.00 91.31 198 SER A CA 1
ATOM 1653 C C . SER A 1 198 ? -1.421 10.569 -4.584 1.00 91.31 198 SER A C 1
ATOM 1655 O O . SER A 1 198 ? -2.053 11.324 -5.326 1.00 91.31 198 SER A O 1
ATOM 1657 N N . PHE A 1 199 ? -0.242 10.044 -4.917 1.00 92.75 199 PHE A N 1
ATOM 1658 C CA . PHE A 1 199 ? 0.370 10.132 -6.244 1.00 92.75 199 PHE A CA 1
ATOM 1659 C C . PHE A 1 199 ? 0.801 8.741 -6.722 1.00 92.75 199 PHE A C 1
ATOM 1661 O O . PHE A 1 199 ? 1.057 7.853 -5.911 1.00 92.75 199 PHE A O 1
ATOM 1668 N N . HIS A 1 200 ? 0.885 8.534 -8.035 1.00 93.19 200 HIS A N 1
ATOM 1669 C CA . HIS A 1 200 ? 1.161 7.219 -8.619 1.00 93.19 200 HIS A CA 1
ATOM 1670 C C . HIS A 1 200 ? 2.164 7.288 -9.771 1.00 93.19 200 HIS A C 1
ATOM 1672 O O . HIS A 1 200 ? 2.342 8.332 -10.402 1.00 93.19 200 HIS A O 1
ATOM 1678 N N . PHE A 1 201 ? 2.785 6.147 -10.077 1.00 92.31 201 PHE A N 1
ATOM 1679 C CA . PHE A 1 201 ? 3.532 5.937 -11.317 1.00 92.31 201 PHE A CA 1
ATOM 1680 C C . PHE A 1 201 ? 2.985 4.729 -12.066 1.00 92.31 201 PHE A C 1
ATOM 1682 O O . PHE A 1 201 ? 2.775 3.672 -11.469 1.00 92.31 201 PHE A O 1
ATOM 1689 N N . LYS A 1 202 ? 2.782 4.897 -13.377 1.00 92.44 202 LYS A N 1
ATOM 1690 C CA . LYS A 1 202 ? 2.458 3.789 -14.275 1.00 92.44 202 LYS A CA 1
ATOM 1691 C C . LYS A 1 202 ? 3.694 2.915 -14.464 1.00 92.44 202 LYS A C 1
ATOM 1693 O O . LYS A 1 202 ? 4.786 3.440 -14.686 1.00 92.44 202 LYS A O 1
ATOM 1698 N N . ILE A 1 203 ? 3.501 1.610 -14.343 1.00 91.50 203 ILE A N 1
ATOM 1699 C CA . ILE A 1 203 ? 4.533 0.594 -14.524 1.00 91.50 203 ILE A CA 1
ATOM 1700 C C . ILE A 1 203 ? 4.528 0.140 -15.989 1.00 91.50 203 ILE A C 1
ATOM 1702 O O . ILE A 1 203 ? 5.538 0.294 -16.676 1.00 91.50 203 ILE A O 1
ATOM 1706 N N . PHE A 1 204 ? 3.375 -0.338 -16.464 1.00 87.75 204 PHE A N 1
ATOM 1707 C CA . PHE A 1 204 ? 3.075 -0.683 -17.855 1.00 87.75 204 PHE A CA 1
ATOM 1708 C C . PHE A 1 204 ? 1.581 -0.510 -18.138 1.00 87.75 204 PHE A C 1
ATOM 1710 O O . PHE A 1 204 ? 0.779 -0.523 -17.171 1.00 87.75 204 PHE A O 1
#

Radius of gyration: 33.0 Å; chains: 1; bounding box: 68×45×85 Å

pLDDT: mean 85.9, std 10.39, range [50.97, 95.75]

Foldseek 3Di:
DQDDQQAWKAFQVVRFIWGFHADPDPFWTWTATPRDIDIDGPVRIDHCVVVVVVVVVVPDDPDPDPVPPPDDPPDPDDQPDDAAKKKKWFWDWDDDPDDIDTFKIWIKIAHQHQFKKFKWKWKDADHDTPDTDTDIDHHRDIGTDDMDTPVRLLRWIKIWMWIATPVHRVPIDTDMDTNYNVNSVVQVVVCVVVVNRIDMDGPD